Protein AF-A0A8T6Y3W0-F1 (afdb_monomer_lite)

Radius of gyration: 30.32 Å; chai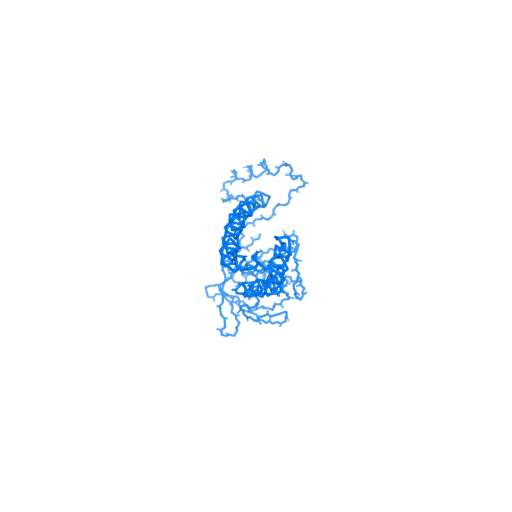ns: 1; bounding box: 72×28×85 Å

pLDDT: mean 87.28, std 7.97, range [53.28, 97.5]

Structure (mmCIF, N/CA/C/O backbone):
data_AF-A0A8T6Y3W0-F1
#
_entry.id   AF-A0A8T6Y3W0-F1
#
loop_
_atom_site.group_PDB
_atom_site.id
_atom_site.type_symbol
_atom_site.label_atom_id
_atom_site.label_alt_id
_atom_site.label_comp_id
_atom_site.label_asym_id
_atom_site.label_entity_id
_atom_site.label_seq_id
_atom_site.pdbx_PDB_ins_code
_atom_site.Cartn_x
_atom_site.Cartn_y
_atom_site.Cartn_z
_atom_site.occupancy
_atom_site.B_iso_or_equiv
_atom_site.auth_seq_id
_atom_site.auth_comp_id
_atom_site.auth_asym_id
_atom_site.auth_atom_id
_atom_site.pdbx_PDB_model_num
ATOM 1 N N . PHE A 1 1 ? 17.465 0.215 -18.243 1.00 81.75 1 PHE A N 1
ATOM 2 C CA . PHE A 1 1 ? 16.033 0.548 -18.262 1.00 81.75 1 PHE A CA 1
ATOM 3 C C . PHE A 1 1 ? 15.835 2.007 -18.665 1.00 81.75 1 PHE A C 1
ATOM 5 O O . PHE A 1 1 ? 16.765 2.808 -18.599 1.00 81.75 1 PHE A O 1
ATOM 12 N N . THR A 1 2 ? 14.628 2.332 -19.100 1.00 84.06 2 THR A N 1
ATOM 13 C CA . THR A 1 2 ? 14.159 3.650 -19.516 1.00 84.06 2 THR A CA 1
ATOM 14 C C . THR A 1 2 ? 12.895 3.926 -18.716 1.00 84.06 2 THR A C 1
ATOM 16 O O . THR A 1 2 ? 11.987 3.102 -18.720 1.00 84.06 2 THR A O 1
ATOM 19 N N . ALA A 1 3 ? 12.865 5.037 -17.985 1.00 85.94 3 ALA A N 1
ATOM 20 C CA . ALA A 1 3 ? 11.719 5.442 -17.180 1.00 85.94 3 ALA A CA 1
ATOM 21 C C . ALA A 1 3 ? 11.372 6.897 -17.499 1.00 85.94 3 ALA A C 1
ATOM 23 O O . ALA A 1 3 ? 12.263 7.752 -17.452 1.00 85.94 3 ALA A O 1
ATOM 24 N N . MET A 1 4 ? 10.114 7.175 -17.847 1.00 83.50 4 MET A N 1
ATOM 25 C CA . MET A 1 4 ? 9.654 8.528 -18.180 1.00 83.50 4 MET A CA 1
ATOM 26 C C . MET A 1 4 ? 8.139 8.674 -17.999 1.00 83.50 4 MET A C 1
ATOM 28 O O . MET A 1 4 ? 7.409 7.688 -18.044 1.00 83.50 4 MET A O 1
ATOM 32 N N . SER A 1 5 ? 7.676 9.911 -17.815 1.00 88.19 5 SER A N 1
ATOM 33 C CA . SER A 1 5 ? 6.254 10.249 -17.879 1.00 88.19 5 SER A CA 1
ATOM 34 C C . SER A 1 5 ? 5.729 10.137 -19.315 1.00 88.19 5 SER A C 1
ATOM 36 O O . SER A 1 5 ? 6.380 10.574 -20.265 1.00 88.19 5 SER A O 1
ATOM 38 N N . VAL A 1 6 ? 4.553 9.544 -19.457 1.00 91.12 6 VAL A N 1
ATOM 39 C CA . VAL A 1 6 ? 3.828 9.303 -20.704 1.00 91.12 6 VAL A CA 1
ATOM 40 C C . VAL A 1 6 ? 2.357 9.581 -20.454 1.00 91.12 6 VAL A C 1
ATOM 42 O O . VAL A 1 6 ? 1.851 9.419 -19.344 1.00 91.12 6 VAL A O 1
ATOM 45 N N . VAL A 1 7 ? 1.649 9.977 -21.497 1.00 92.94 7 VAL A N 1
ATOM 46 C CA . VAL A 1 7 ? 0.202 10.067 -21.438 1.00 92.94 7 VAL A CA 1
ATOM 47 C C . VAL A 1 7 ? -0.406 8.828 -22.082 1.00 92.94 7 VAL A C 1
ATOM 49 O O . VAL A 1 7 ? -0.072 8.482 -23.213 1.00 92.94 7 VAL A O 1
ATOM 52 N N . VAL A 1 8 ? -1.264 8.134 -21.338 1.00 94.00 8 VAL A N 1
ATOM 53 C CA . VAL A 1 8 ? -1.947 6.920 -21.784 1.00 94.00 8 VAL A CA 1
ATOM 54 C C . VAL A 1 8 ? -3.363 7.282 -22.196 1.00 94.00 8 VAL A C 1
ATOM 56 O O . VAL A 1 8 ? -4.134 7.819 -21.402 1.00 94.00 8 VAL A O 1
ATOM 59 N N . GLU A 1 9 ? -3.698 6.987 -23.445 1.00 93.81 9 GLU A N 1
ATOM 60 C CA . GLU A 1 9 ? -4.991 7.273 -24.051 1.00 93.81 9 GLU A CA 1
ATOM 61 C C . GLU A 1 9 ? -5.719 5.985 -24.428 1.00 93.81 9 GLU A C 1
ATOM 63 O O . GLU A 1 9 ? -5.159 5.094 -25.077 1.00 93.81 9 GLU A O 1
ATOM 68 N N . ARG A 1 10 ? -7.010 5.926 -24.095 1.00 92.44 10 ARG A N 1
ATOM 69 C CA . ARG A 1 10 ? -7.939 4.923 -24.618 1.00 92.44 10 ARG A CA 1
ATOM 70 C C . ARG A 1 10 ? -9.316 5.546 -24.817 1.00 92.44 10 ARG A C 1
ATOM 72 O O . ARG A 1 10 ? -9.949 6.013 -23.873 1.00 92.44 10 ARG A O 1
ATOM 79 N N . GLY A 1 11 ? -9.786 5.559 -26.065 1.00 87.94 11 GLY A N 1
ATOM 80 C CA . GLY A 1 11 ? -11.041 6.222 -26.423 1.00 87.94 11 GLY A CA 1
ATOM 81 C C . GLY A 1 11 ? -10.998 7.720 -26.100 1.00 87.94 11 GLY A C 1
ATOM 82 O O . GLY A 1 11 ? -10.170 8.443 -26.645 1.00 87.94 11 GLY A O 1
ATOM 83 N N . SER A 1 12 ? -11.894 8.178 -25.223 1.00 84.75 12 SER A N 1
ATOM 84 C CA . SER A 1 12 ? -11.950 9.564 -24.733 1.00 84.75 12 SER A CA 1
ATOM 85 C C . SER A 1 12 ? -11.194 9.796 -23.419 1.00 84.75 12 SER A C 1
ATOM 87 O O . SER A 1 12 ? -11.154 10.929 -22.945 1.00 84.75 12 SER A O 1
ATOM 89 N N . THR A 1 13 ? -10.647 8.744 -22.805 1.00 90.38 13 THR A N 1
ATOM 90 C CA . THR A 1 13 ? -9.979 8.823 -21.503 1.00 90.38 13 THR A CA 1
ATOM 91 C C . THR A 1 13 ? -8.478 8.990 -21.693 1.00 90.38 13 THR A C 1
ATOM 93 O O . THR A 1 13 ? -7.863 8.290 -22.500 1.00 90.38 13 THR A O 1
ATOM 96 N N . GLN A 1 14 ? -7.893 9.915 -20.934 1.00 92.00 14 GLN A N 1
ATOM 97 C CA . GLN A 1 14 ? -6.472 10.229 -20.967 1.00 92.00 14 GLN A CA 1
ATOM 98 C C . GLN A 1 14 ? -5.945 10.356 -19.535 1.00 92.00 14 GLN A C 1
ATOM 100 O O . GLN A 1 14 ? -6.480 11.135 -18.746 1.00 92.00 14 GLN A O 1
ATOM 105 N N . VAL A 1 15 ? -4.900 9.599 -19.201 1.00 93.00 15 VAL A N 1
ATOM 106 C CA . VAL A 1 15 ? -4.300 9.574 -17.859 1.00 93.00 15 VAL A CA 1
ATOM 107 C C . VAL A 1 15 ? -2.784 9.706 -17.975 1.00 93.00 15 VAL A C 1
ATOM 109 O O . VAL A 1 15 ? -2.150 9.050 -18.800 1.00 93.00 15 VAL A O 1
ATOM 112 N N . GLY A 1 16 ? -2.187 10.572 -17.156 1.00 92.44 16 GLY A N 1
ATOM 113 C CA . GLY A 1 16 ? -0.732 10.654 -17.030 1.00 92.44 16 GLY A CA 1
ATOM 114 C C . GLY A 1 16 ? -0.197 9.460 -16.241 1.00 92.44 16 GLY A C 1
ATOM 115 O O . GLY A 1 16 ? -0.655 9.201 -15.131 1.00 92.44 16 GLY A O 1
ATOM 116 N N . ALA A 1 17 ? 0.778 8.750 -16.797 1.00 92.50 17 ALA A N 1
ATOM 117 C CA . ALA A 1 17 ? 1.396 7.577 -16.190 1.00 92.50 17 ALA A CA 1
ATOM 118 C C . ALA A 1 17 ? 2.918 7.604 -16.378 1.00 92.50 17 ALA A C 1
ATOM 120 O O . ALA A 1 17 ? 3.464 8.444 -17.091 1.00 92.50 17 ALA A O 1
ATOM 121 N N . TYR A 1 18 ? 3.618 6.661 -15.756 1.00 91.19 18 TYR A N 1
ATOM 122 C CA . TYR A 1 18 ? 5.036 6.431 -16.020 1.00 91.19 18 TYR A CA 1
ATOM 123 C C . TYR A 1 18 ? 5.227 5.155 -16.825 1.00 91.19 18 TYR A C 1
ATOM 125 O O . TYR A 1 18 ? 4.674 4.115 -16.482 1.00 91.19 18 TYR A O 1
ATOM 133 N N . VAL A 1 19 ? 6.046 5.207 -17.871 1.00 90.50 19 VAL A N 1
ATOM 134 C CA . VAL A 1 19 ? 6.456 4.017 -18.614 1.00 90.50 19 VAL A CA 1
ATOM 135 C C . VAL A 1 19 ? 7.820 3.559 -18.138 1.00 90.50 19 VAL A C 1
ATOM 137 O O . VAL A 1 19 ? 8.741 4.366 -18.022 1.00 90.50 19 VAL A O 1
ATOM 140 N N . TYR A 1 20 ? 7.941 2.264 -17.868 1.00 89.69 20 TYR A N 1
ATOM 141 C CA . TYR A 1 20 ? 9.176 1.587 -17.507 1.00 89.69 20 TYR A CA 1
ATOM 142 C C . TYR A 1 20 ? 9.480 0.522 -18.557 1.00 89.69 20 TYR A C 1
ATOM 144 O O . TYR A 1 20 ? 8.811 -0.509 -18.633 1.00 89.69 20 TYR A O 1
ATOM 152 N N . GLY A 1 21 ? 10.503 0.795 -19.364 1.00 89.50 21 GLY A N 1
ATOM 153 C CA . GLY A 1 21 ? 11.042 -0.114 -20.367 1.00 89.50 21 GLY A CA 1
ATOM 154 C C . GLY A 1 21 ? 12.363 -0.725 -19.920 1.00 89.50 21 GLY A C 1
ATOM 155 O O . GLY A 1 21 ? 13.304 0.009 -19.610 1.00 89.50 21 GLY A O 1
ATOM 156 N N . ALA A 1 22 ? 12.497 -2.046 -19.911 1.00 86.12 22 ALA A N 1
ATOM 157 C CA . ALA A 1 22 ? 13.798 -2.686 -19.726 1.00 86.12 22 ALA A CA 1
ATOM 158 C C . ALA A 1 22 ? 13.927 -3.937 -20.586 1.00 86.12 22 ALA A C 1
ATOM 160 O O . ALA A 1 22 ? 12.937 -4.591 -20.899 1.00 86.12 22 ALA A O 1
ATOM 161 N N . ASP A 1 23 ? 15.166 -4.268 -20.928 1.00 83.69 23 ASP A N 1
ATOM 162 C CA . ASP A 1 23 ? 15.494 -5.566 -21.502 1.00 83.69 23 ASP A CA 1
ATOM 163 C C . ASP A 1 23 ? 15.331 -6.619 -20.392 1.00 83.69 23 ASP A C 1
ATOM 165 O O . ASP A 1 23 ? 15.734 -6.376 -19.251 1.00 83.69 23 ASP A O 1
ATOM 169 N N . GLU A 1 24 ? 14.702 -7.757 -20.701 1.00 82.69 24 GLU A N 1
ATOM 170 C CA . GLU A 1 24 ? 14.398 -8.825 -19.730 1.00 82.69 24 GLU A CA 1
ATOM 171 C C . GLU A 1 24 ? 13.594 -8.331 -18.509 1.00 82.69 24 GLU A C 1
ATOM 173 O O . GLU A 1 24 ? 13.960 -8.573 -17.354 1.00 82.69 24 GLU A O 1
ATOM 178 N N . MET A 1 25 ? 12.472 -7.640 -18.750 1.00 84.94 25 MET A N 1
ATOM 179 C CA . MET A 1 25 ? 11.685 -7.001 -17.687 1.00 84.94 25 MET A CA 1
ATOM 180 C C . MET A 1 25 ? 11.280 -7.965 -16.554 1.00 84.94 25 MET A C 1
ATOM 182 O O . MET A 1 25 ? 11.296 -7.578 -15.384 1.00 84.94 25 MET A O 1
ATOM 186 N N . GLU A 1 26 ? 11.041 -9.242 -16.866 1.00 82.62 26 GLU A N 1
ATOM 187 C CA . GLU A 1 26 ? 10.763 -10.323 -15.905 1.00 82.62 26 GLU A CA 1
ATOM 188 C C . GLU A 1 26 ? 11.822 -10.488 -14.801 1.00 82.62 26 GLU A C 1
ATOM 190 O O . GLU A 1 26 ? 11.511 -10.958 -13.706 1.00 82.62 26 GLU A O 1
ATOM 195 N N . ARG A 1 27 ? 13.079 -10.109 -15.059 1.00 81.62 27 ARG A N 1
ATOM 196 C CA . ARG A 1 27 ? 14.181 -10.255 -14.094 1.00 81.62 27 ARG A CA 1
ATOM 197 C C . ARG A 1 27 ? 14.330 -9.069 -13.158 1.00 81.62 27 ARG A C 1
ATOM 199 O O . ARG A 1 27 ? 14.983 -9.187 -12.125 1.00 81.62 27 ARG A O 1
ATOM 206 N N . THR A 1 28 ? 13.746 -7.929 -13.508 1.00 80.94 28 THR A N 1
ATOM 207 C CA . THR A 1 28 ? 13.878 -6.700 -12.714 1.00 80.94 28 THR A CA 1
ATOM 208 C C . THR A 1 28 ? 13.114 -6.793 -11.394 1.00 80.94 28 THR A C 1
ATOM 210 O O . THR A 1 28 ? 13.566 -6.273 -10.374 1.00 80.94 28 THR A O 1
ATOM 213 N N . LYS A 1 29 ? 11.964 -7.478 -11.398 1.00 82.00 29 LYS A N 1
ATOM 214 C CA . LYS A 1 29 ? 11.149 -7.762 -10.219 1.00 82.00 29 LYS A CA 1
ATOM 215 C C . LYS A 1 29 ? 10.186 -8.914 -10.484 1.00 82.00 29 LYS A C 1
ATOM 217 O O . LYS A 1 29 ? 9.882 -9.249 -11.623 1.00 82.00 29 LYS A O 1
ATOM 222 N N . ARG A 1 30 ? 9.625 -9.465 -9.407 1.00 84.62 30 ARG A N 1
ATOM 223 C CA . ARG A 1 30 ? 8.512 -10.413 -9.492 1.00 84.62 30 ARG A CA 1
ATOM 224 C C . ARG A 1 30 ? 7.203 -9.658 -9.727 1.00 84.62 30 ARG A C 1
ATOM 226 O O . ARG A 1 30 ? 6.808 -8.858 -8.883 1.00 84.62 30 ARG A O 1
ATOM 233 N N . PHE A 1 31 ? 6.525 -9.956 -10.829 1.00 86.56 31 PHE A N 1
ATOM 234 C CA . PHE A 1 31 ? 5.195 -9.430 -11.130 1.00 86.56 31 PHE A CA 1
ATOM 235 C C . PHE A 1 31 ? 4.118 -10.377 -10.604 1.00 86.56 31 PHE A C 1
ATOM 237 O O . PHE A 1 31 ? 4.138 -11.574 -10.889 1.00 86.56 31 PHE A O 1
ATOM 244 N N . VAL A 1 32 ? 3.180 -9.840 -9.827 1.00 91.00 32 VAL A N 1
ATOM 245 C CA . VAL A 1 32 ? 1.948 -10.540 -9.453 1.00 91.00 32 VAL A CA 1
ATOM 246 C C . VAL A 1 32 ? 0.872 -10.059 -10.412 1.00 91.00 32 VAL A C 1
ATOM 248 O O . VAL A 1 32 ? 0.577 -8.870 -10.439 1.00 91.00 32 VAL A O 1
ATOM 251 N N . MET A 1 33 ? 0.323 -10.953 -11.229 1.00 92.88 33 MET A N 1
ATOM 252 C CA . MET A 1 33 ? -0.677 -10.587 -12.233 1.00 92.88 33 MET A CA 1
ATOM 253 C C . MET A 1 33 ? -2.080 -10.664 -11.632 1.00 92.88 33 MET A C 1
ATOM 255 O O . MET A 1 33 ? -2.425 -11.673 -11.018 1.00 92.88 33 MET A O 1
ATOM 259 N N . ARG A 1 34 ? -2.882 -9.617 -11.838 1.00 93.19 34 ARG A N 1
ATOM 260 C CA . ARG A 1 34 ? -4.335 -9.655 -11.632 1.00 93.19 34 ARG A CA 1
ATOM 261 C C . ARG A 1 34 ? -4.996 -10.399 -12.789 1.00 93.19 34 ARG A C 1
ATOM 263 O O . ARG A 1 34 ? -5.802 -11.297 -12.574 1.00 93.19 34 ARG A O 1
ATOM 270 N N . GLU A 1 35 ? -4.601 -10.046 -14.012 1.00 91.88 35 GLU A N 1
ATOM 271 C CA . GLU A 1 35 ? -5.160 -10.564 -15.262 1.00 91.88 35 GLU A CA 1
ATOM 272 C C . GLU A 1 35 ? -4.079 -10.698 -16.346 1.00 91.88 35 GLU A C 1
ATOM 274 O O . GLU A 1 35 ? -3.074 -9.984 -16.347 1.00 91.88 35 GLU A O 1
ATOM 279 N N . GLY A 1 36 ? -4.303 -11.593 -17.311 1.00 91.69 36 GLY A N 1
ATOM 280 C CA . GLY A 1 36 ? -3.420 -11.772 -18.467 1.00 91.69 36 GLY A CA 1
ATOM 281 C C . GLY A 1 36 ? -2.072 -12.415 -18.126 1.00 91.69 36 GLY A C 1
ATOM 282 O O . GLY A 1 36 ? -1.970 -13.251 -17.226 1.00 91.69 36 GLY A O 1
ATOM 283 N N . ARG A 1 37 ? -1.036 -12.074 -18.900 1.00 91.31 37 ARG A N 1
ATOM 284 C CA . ARG A 1 37 ? 0.322 -12.626 -18.761 1.00 91.31 37 ARG A CA 1
ATOM 285 C C . ARG A 1 37 ? 1.339 -11.501 -18.621 1.00 91.31 37 ARG A C 1
ATOM 287 O O . ARG A 1 37 ? 1.133 -10.412 -19.143 1.00 91.31 37 ARG A O 1
ATOM 294 N N . ALA A 1 38 ? 2.450 -11.781 -17.945 1.00 88.69 38 ALA A N 1
ATOM 295 C CA . ALA A 1 38 ? 3.598 -10.879 -17.873 1.00 88.69 38 ALA A CA 1
ATOM 296 C C . ALA A 1 38 ? 4.390 -10.900 -19.197 1.00 88.69 38 ALA A C 1
ATOM 298 O O . ALA A 1 38 ? 5.553 -11.278 -19.221 1.00 88.69 38 ALA A O 1
ATOM 299 N N . ASP A 1 39 ? 3.731 -10.569 -20.309 1.00 90.75 39 ASP A N 1
ATOM 300 C CA . ASP A 1 39 ? 4.336 -10.543 -21.640 1.00 90.75 39 ASP A CA 1
ATOM 301 C C . ASP A 1 39 ? 4.647 -9.100 -22.044 1.00 90.75 39 ASP A C 1
ATOM 303 O O . ASP A 1 39 ? 3.760 -8.307 -22.348 1.00 90.75 39 ASP A O 1
ATOM 307 N N . PHE A 1 40 ? 5.927 -8.753 -22.046 1.00 91.00 40 PHE A N 1
ATOM 308 C CA . PHE A 1 40 ? 6.396 -7.389 -22.285 1.00 91.00 40 PHE A CA 1
ATOM 309 C C . PHE A 1 40 ? 6.653 -7.079 -23.768 1.00 91.00 40 PHE A C 1
ATOM 311 O O . PHE A 1 40 ? 7.184 -6.014 -24.080 1.00 91.00 40 PHE A O 1
ATOM 318 N N . THR A 1 41 ? 6.271 -7.978 -24.687 1.00 88.69 41 THR A N 1
ATOM 319 C CA . THR A 1 41 ? 6.189 -7.650 -26.125 1.00 88.69 41 THR A CA 1
ATOM 320 C C . THR A 1 41 ? 5.071 -6.646 -26.418 1.00 88.69 41 THR A C 1
ATOM 322 O O . THR A 1 41 ? 5.183 -5.858 -27.356 1.00 88.69 41 THR A O 1
ATOM 325 N N . GLY A 1 42 ? 4.021 -6.653 -25.590 1.00 90.25 42 GLY A N 1
ATOM 326 C CA . GLY A 1 42 ? 2.999 -5.615 -25.503 1.00 90.25 42 GLY A CA 1
ATOM 327 C C . GLY A 1 42 ? 3.243 -4.682 -24.315 1.00 90.25 42 GLY A C 1
ATOM 328 O O . GLY A 1 42 ? 4.381 -4.329 -23.991 1.00 90.25 42 GLY A O 1
ATOM 329 N N . VAL A 1 43 ? 2.167 -4.306 -23.627 1.00 93.94 43 VAL A N 1
ATOM 330 C CA . VAL A 1 43 ? 2.239 -3.551 -22.369 1.00 93.94 43 VAL A CA 1
ATOM 331 C C . VAL A 1 43 ? 1.551 -4.281 -21.225 1.00 93.94 43 VAL A C 1
ATOM 333 O O . VAL A 1 43 ? 0.442 -4.796 -21.363 1.00 93.94 43 VAL A O 1
ATOM 336 N N . VAL A 1 44 ? 2.195 -4.257 -20.063 1.00 95.06 44 VAL A N 1
ATOM 337 C CA . VAL A 1 44 ? 1.609 -4.693 -18.797 1.00 95.06 44 VAL A CA 1
ATOM 338 C C . VAL A 1 44 ? 1.291 -3.456 -17.967 1.00 95.06 44 VAL A C 1
ATOM 340 O O . VAL A 1 44 ? 2.185 -2.677 -17.640 1.00 95.06 44 VAL A O 1
ATOM 343 N N . LEU A 1 45 ? 0.020 -3.260 -17.632 1.00 95.00 45 LEU A N 1
ATOM 344 C CA . LEU A 1 45 ? -0.444 -2.094 -16.876 1.00 95.00 45 LEU A CA 1
ATOM 345 C C . LEU A 1 45 ? -0.494 -2.395 -15.383 1.00 95.00 45 LEU A C 1
ATOM 347 O O . LEU A 1 45 ? -0.755 -3.529 -14.993 1.00 95.00 45 LEU A O 1
ATOM 351 N N . SER A 1 46 ? -0.297 -1.396 -14.530 1.00 95.06 46 SER A N 1
ATOM 352 C CA . SER A 1 46 ? -0.710 -1.511 -13.131 1.00 95.06 46 SER A CA 1
ATOM 353 C C . SER A 1 46 ? -2.237 -1.575 -13.023 1.00 95.06 46 SER A C 1
ATOM 355 O O . SER A 1 46 ? -2.948 -0.956 -13.816 1.00 95.06 46 SER A O 1
ATOM 357 N N . SER A 1 47 ? -2.759 -2.298 -12.029 1.00 93.00 47 SER A N 1
ATOM 358 C CA . SER A 1 47 ? -4.205 -2.456 -11.823 1.00 93.00 47 SER A CA 1
ATOM 359 C C . SER A 1 47 ? -4.926 -1.122 -11.681 1.00 93.00 47 SER A C 1
ATOM 361 O O . SER A 1 47 ? -5.961 -0.942 -12.307 1.00 93.00 47 SER A O 1
ATOM 363 N N . LYS A 1 48 ? -4.339 -0.154 -10.963 1.00 90.56 48 LYS A N 1
ATOM 364 C CA . LYS A 1 48 ? -4.941 1.178 -10.828 1.00 90.56 48 LYS A CA 1
ATOM 365 C C . LYS A 1 48 ? -5.060 1.903 -12.173 1.00 90.56 48 LYS A C 1
ATOM 367 O O . LYS A 1 48 ? -6.107 2.457 -12.479 1.00 90.56 48 LYS A O 1
ATOM 372 N N . LEU A 1 49 ? -4.012 1.856 -13.001 1.00 93.31 49 LEU A N 1
ATOM 373 C CA . LEU A 1 49 ? -4.035 2.484 -14.324 1.00 93.31 49 LEU A CA 1
ATOM 374 C C . LEU A 1 49 ? -5.031 1.792 -15.254 1.00 93.31 49 LEU A C 1
ATOM 376 O O . LEU A 1 49 ? -5.751 2.469 -15.981 1.00 93.31 49 LEU A O 1
ATOM 380 N N . ALA A 1 50 ? -5.062 0.459 -15.223 1.00 93.50 50 ALA A N 1
ATOM 381 C CA . ALA A 1 50 ? -6.004 -0.350 -15.984 1.00 93.50 50 ALA A CA 1
ATOM 382 C C . ALA A 1 50 ? -7.456 0.004 -15.636 1.00 93.50 50 ALA A C 1
ATOM 384 O O . ALA A 1 50 ? -8.256 0.200 -16.547 1.00 93.50 50 ALA A O 1
ATOM 385 N N . ASP A 1 51 ? -7.772 0.162 -14.349 1.00 91.75 51 ASP A N 1
ATOM 386 C CA . ASP A 1 51 ? -9.112 0.525 -13.881 1.00 91.75 51 ASP A CA 1
ATOM 387 C C . ASP A 1 51 ? -9.483 1.964 -14.285 1.00 91.75 51 ASP A C 1
ATOM 389 O O . ASP A 1 51 ? -10.576 2.189 -14.807 1.00 91.75 51 ASP A O 1
ATOM 393 N N . ASP A 1 52 ? -8.549 2.916 -14.169 1.00 90.69 52 ASP A N 1
ATOM 394 C CA . ASP A 1 52 ? -8.771 4.326 -14.529 1.00 90.69 52 ASP A CA 1
ATOM 395 C C . ASP A 1 52 ? -9.065 4.527 -16.029 1.00 90.69 52 ASP A C 1
ATOM 397 O O . ASP A 1 52 ? -9.887 5.367 -16.404 1.00 90.69 52 ASP A O 1
ATOM 401 N N . ILE A 1 53 ? -8.411 3.757 -16.907 1.00 92.75 53 ILE A N 1
ATOM 402 C CA . ILE A 1 53 ? -8.639 3.803 -18.367 1.00 92.75 53 ILE A CA 1
ATOM 403 C C . ILE A 1 53 ? -9.594 2.697 -18.862 1.00 92.75 53 ILE A C 1
ATOM 405 O O . ILE A 1 53 ? -9.860 2.579 -20.066 1.00 92.75 53 ILE A O 1
ATOM 409 N N . GLY A 1 54 ? -10.081 1.861 -17.941 1.00 92.50 54 GLY A N 1
ATOM 410 C CA . GLY A 1 54 ? -10.938 0.699 -18.173 1.00 92.50 54 GLY A CA 1
ATOM 411 C C . GLY A 1 54 ? -10.347 -0.401 -19.065 1.00 92.50 54 GLY A C 1
ATOM 412 O O . GLY A 1 54 ? -11.128 -1.108 -19.705 1.00 92.50 54 GLY A O 1
ATOM 413 N N . ALA A 1 55 ? -9.020 -0.492 -19.221 1.00 93.75 55 ALA A N 1
ATOM 414 C CA . ALA A 1 55 ? -8.349 -1.406 -20.158 1.00 93.75 55 ALA A CA 1
ATOM 415 C C . ALA A 1 55 ? -7.990 -2.751 -19.521 1.00 93.75 55 ALA A C 1
ATOM 417 O O . ALA A 1 55 ? -7.505 -2.798 -18.394 1.00 93.75 55 ALA A O 1
ATOM 418 N N . GLY A 1 56 ? -8.155 -3.833 -20.279 1.00 93.75 56 GLY A N 1
ATOM 419 C CA . GLY A 1 56 ? -7.758 -5.182 -19.892 1.00 93.75 56 GLY A CA 1
ATOM 420 C C . GLY A 1 56 ? -6.910 -5.878 -20.962 1.00 93.75 56 GLY A C 1
ATOM 421 O O . GLY A 1 56 ? -6.638 -5.314 -22.023 1.00 93.75 56 GLY A O 1
ATOM 422 N N . PRO A 1 57 ? -6.463 -7.118 -20.702 1.00 95.06 57 PRO A N 1
ATOM 423 C CA . PRO A 1 57 ? -5.682 -7.883 -21.667 1.00 95.06 57 PRO A CA 1
ATOM 424 C C . PRO A 1 57 ? -6.438 -8.083 -22.991 1.00 95.06 57 PRO A C 1
ATOM 426 O O . PRO A 1 57 ? -7.574 -8.553 -22.998 1.00 95.06 57 PRO A O 1
ATOM 429 N N . GLY A 1 58 ? -5.785 -7.776 -24.111 1.00 92.56 58 GLY A N 1
ATOM 430 C CA . GLY A 1 58 ? -6.344 -7.829 -25.465 1.00 92.56 58 GLY A CA 1
ATOM 431 C C . GLY A 1 58 ? -6.839 -6.483 -26.004 1.00 92.56 58 GLY A C 1
ATOM 432 O O . GLY A 1 58 ? -7.121 -6.392 -27.196 1.00 92.56 58 GLY A O 1
ATOM 433 N N . ASP A 1 59 ? -6.921 -5.449 -25.165 1.00 95.06 59 ASP A N 1
ATOM 434 C CA . ASP A 1 59 ? -7.245 -4.090 -25.598 1.00 95.06 59 ASP A CA 1
ATOM 435 C C . ASP A 1 59 ? -6.026 -3.355 -26.158 1.00 95.06 59 ASP A C 1
ATOM 437 O O . ASP A 1 59 ? -4.912 -3.561 -25.690 1.00 95.06 59 ASP A O 1
ATOM 441 N N . ASP A 1 60 ? -6.244 -2.414 -27.077 1.00 95.19 60 ASP A N 1
ATOM 442 C CA . ASP A 1 60 ? -5.206 -1.483 -27.523 1.00 95.19 60 ASP A CA 1
ATOM 443 C C . ASP A 1 60 ? -5.261 -0.164 -26.742 1.00 95.19 60 ASP A C 1
ATOM 445 O O . ASP A 1 60 ? -6.330 0.417 -26.519 1.00 95.19 60 ASP A O 1
ATOM 449 N N . ILE A 1 61 ? -4.085 0.345 -26.377 1.00 95.12 61 ILE A N 1
ATOM 450 C CA . ILE A 1 61 ? -3.897 1.674 -25.791 1.00 95.12 61 ILE A CA 1
ATOM 451 C C . ILE A 1 61 ? -2.932 2.500 -26.634 1.00 95.12 61 ILE A C 1
ATOM 453 O O . ILE A 1 61 ? -2.097 1.970 -27.371 1.00 95.12 61 ILE A O 1
ATOM 457 N N . ARG A 1 62 ? -3.020 3.822 -26.500 1.00 94.44 62 ARG A N 1
ATOM 458 C CA . ARG A 1 62 ? -2.106 4.764 -27.144 1.00 94.44 62 ARG A CA 1
ATOM 459 C C . ARG A 1 62 ? -1.202 5.392 -26.095 1.00 94.44 62 ARG A C 1
ATOM 461 O O . ARG A 1 62 ? -1.673 6.014 -25.150 1.00 94.44 62 ARG A O 1
ATOM 468 N N . LEU A 1 63 ? 0.099 5.230 -26.275 1.00 93.31 63 LEU A N 1
ATOM 469 C CA . LEU A 1 63 ? 1.125 5.908 -25.497 1.00 93.31 63 LEU A CA 1
ATOM 470 C C . LEU A 1 63 ? 1.529 7.175 -26.245 1.00 93.31 63 LEU A C 1
ATOM 472 O O . LEU A 1 63 ? 1.900 7.101 -27.416 1.00 93.31 63 LEU A O 1
ATOM 476 N N . VAL A 1 64 ? 1.446 8.324 -25.581 1.00 92.12 64 VAL A N 1
ATOM 477 C CA . VAL A 1 64 ? 1.694 9.641 -26.174 1.00 92.12 64 VAL A CA 1
ATOM 478 C C . VAL A 1 64 ? 2.809 10.354 -25.420 1.00 92.12 64 VAL A C 1
ATOM 480 O O . VAL A 1 64 ? 2.733 10.562 -24.207 1.00 92.12 64 VAL A O 1
ATOM 483 N N . VAL A 1 65 ? 3.844 10.757 -26.157 1.00 89.81 65 VAL A N 1
ATOM 484 C CA . VAL A 1 65 ? 4.954 11.572 -25.651 1.00 89.81 65 VAL A CA 1
ATOM 485 C C . VAL A 1 65 ? 5.218 12.704 -26.640 1.00 89.81 65 VAL A C 1
ATOM 487 O O . VAL A 1 65 ? 5.770 12.498 -27.722 1.00 89.81 65 VAL A O 1
ATOM 490 N N . GLY A 1 66 ? 4.810 13.924 -26.282 1.00 86.81 66 GLY A N 1
ATOM 491 C CA . GLY A 1 66 ? 4.891 15.073 -27.185 1.00 86.81 66 GLY A CA 1
ATOM 492 C C . GLY A 1 66 ? 4.069 14.839 -28.457 1.00 86.81 66 GLY A C 1
ATOM 493 O O . GLY A 1 66 ? 2.853 14.696 -28.385 1.00 86.81 66 GLY A O 1
ATOM 494 N N . SER A 1 67 ? 4.728 14.799 -29.618 1.00 86.12 67 SER A N 1
ATOM 495 C CA . SER A 1 67 ? 4.100 14.492 -30.914 1.00 86.12 67 SER A CA 1
ATOM 496 C C . SER A 1 67 ? 4.124 13.008 -31.287 1.00 86.12 67 SER A C 1
ATOM 498 O O . SER A 1 67 ? 3.502 12.623 -32.276 1.00 86.12 67 SER A O 1
ATOM 500 N N . ASN A 1 68 ? 4.875 12.184 -30.554 1.00 89.75 68 ASN A N 1
ATOM 501 C CA . ASN A 1 68 ? 5.065 10.780 -30.891 1.00 89.75 68 ASN A CA 1
ATOM 502 C C . ASN A 1 68 ? 3.981 9.941 -30.228 1.00 89.75 68 ASN A C 1
ATOM 504 O O . ASN A 1 68 ? 3.691 10.103 -29.040 1.00 89.75 68 ASN A O 1
ATOM 508 N N . VAL A 1 69 ? 3.397 9.033 -31.007 1.00 91.19 69 VAL A N 1
ATOM 509 C CA . VAL A 1 69 ? 2.319 8.160 -30.552 1.00 91.19 69 VAL A CA 1
ATOM 510 C C . VAL A 1 69 ? 2.601 6.733 -30.986 1.00 91.19 69 VAL A C 1
ATOM 512 O O . VAL A 1 69 ? 2.876 6.483 -32.158 1.00 91.19 69 VAL A O 1
ATOM 515 N N . VAL A 1 70 ? 2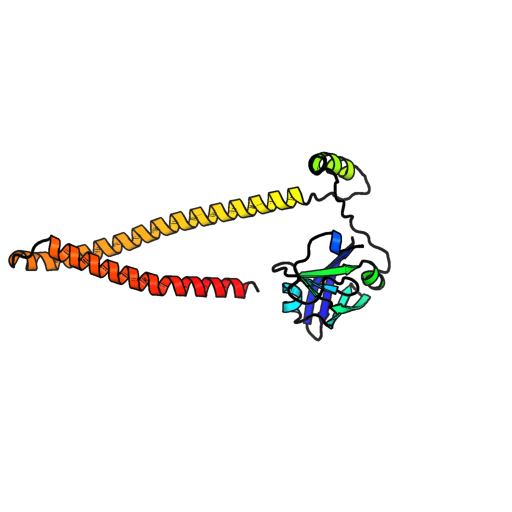.470 5.797 -30.052 1.00 91.94 70 VAL A N 1
ATOM 516 C CA . VAL A 1 70 ? 2.523 4.356 -30.315 1.00 91.94 70 VAL A CA 1
ATOM 517 C C . VAL A 1 70 ? 1.225 3.731 -29.845 1.00 91.94 70 VAL A C 1
ATOM 519 O O . VAL A 1 70 ? 0.773 3.994 -28.735 1.00 91.94 70 VAL A O 1
ATOM 522 N N . THR A 1 71 ? 0.621 2.917 -30.707 1.00 93.75 71 THR A N 1
ATOM 523 C CA . THR A 1 71 ? -0.531 2.085 -30.344 1.00 93.75 71 THR A CA 1
ATOM 524 C C . THR A 1 71 ? -0.029 0.684 -30.055 1.00 93.75 71 THR A C 1
ATOM 526 O O . THR A 1 71 ? 0.745 0.145 -30.847 1.00 93.75 71 THR A O 1
ATOM 529 N N . ILE A 1 72 ? -0.433 0.122 -28.921 1.00 94.19 72 ILE A N 1
ATOM 530 C CA . ILE A 1 72 ? 0.054 -1.171 -28.456 1.00 94.19 72 ILE A CA 1
ATOM 531 C C . ILE A 1 72 ? -0.999 -1.912 -27.639 1.00 94.19 72 ILE A C 1
ATOM 533 O O . ILE A 1 72 ? -1.736 -1.304 -26.861 1.00 94.19 72 ILE A O 1
ATOM 537 N N . GLY A 1 73 ? -1.020 -3.232 -27.806 1.00 95.25 73 GLY A N 1
ATOM 538 C CA . GLY A 1 73 ? -1.914 -4.129 -27.092 1.00 95.25 73 GLY A CA 1
ATOM 539 C C . GLY A 1 73 ? -1.480 -4.374 -25.649 1.00 95.25 73 GLY A C 1
ATOM 540 O O . GLY A 1 73 ? -0.307 -4.633 -25.357 1.00 95.25 73 GLY A O 1
ATOM 541 N N . VAL A 1 74 ? -2.453 -4.341 -24.747 1.00 96.75 74 VAL A N 1
ATOM 542 C CA . VAL A 1 74 ? -2.325 -4.735 -23.348 1.00 96.75 74 VAL A CA 1
ATOM 543 C C . VAL A 1 74 ? -2.258 -6.254 -23.277 1.00 96.75 74 VAL A C 1
ATOM 545 O O . VAL A 1 74 ? -3.154 -6.961 -23.729 1.00 96.75 74 VAL A O 1
ATOM 548 N N . THR A 1 75 ? -1.198 -6.781 -22.687 1.00 95.69 75 THR A N 1
ATOM 549 C CA . THR A 1 75 ? -0.967 -8.228 -22.541 1.00 95.69 75 THR A CA 1
ATOM 550 C C . THR A 1 75 ? -1.298 -8.729 -21.139 1.00 95.69 75 THR A C 1
ATOM 552 O O . THR A 1 75 ? -1.604 -9.912 -20.944 1.00 95.69 75 THR A O 1
ATOM 555 N N . GLY A 1 76 ? -1.278 -7.831 -20.154 1.00 94.56 76 GLY A N 1
ATOM 556 C CA . GLY A 1 76 ? -1.544 -8.163 -18.766 1.00 94.56 76 GLY A CA 1
ATOM 557 C C . GLY A 1 76 ? -1.776 -6.950 -17.880 1.00 94.56 76 GLY A C 1
ATOM 558 O O . GLY A 1 76 ? -1.444 -5.816 -18.223 1.00 94.56 76 GLY A O 1
ATOM 559 N N . VAL A 1 77 ? -2.323 -7.226 -16.701 1.00 95.50 77 VAL A N 1
ATOM 560 C CA . VAL A 1 77 ? -2.521 -6.250 -15.631 1.00 95.50 77 VAL A CA 1
ATOM 561 C C . VAL A 1 77 ? -1.823 -6.767 -14.377 1.00 95.50 77 VAL A C 1
ATOM 563 O O . VAL A 1 77 ? -2.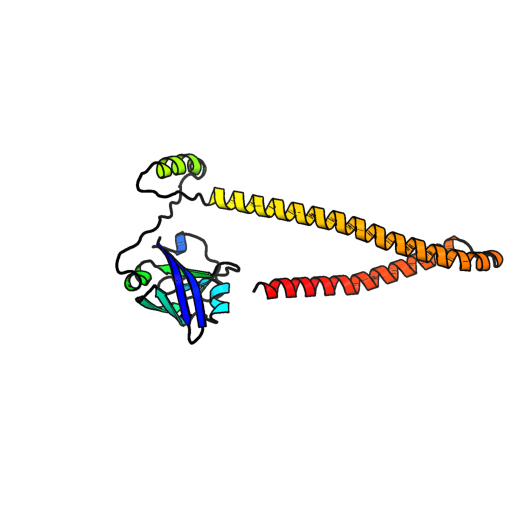170 -7.826 -13.851 1.00 95.50 77 VAL A O 1
ATOM 566 N N . ALA A 1 78 ? -0.809 -6.044 -13.913 1.00 93.50 78 ALA A N 1
ATOM 567 C CA . ALA A 1 78 ? -0.080 -6.315 -12.683 1.00 93.50 78 ALA A CA 1
ATOM 568 C C . ALA A 1 78 ? -0.847 -5.760 -11.473 1.00 93.50 78 ALA A C 1
ATOM 570 O O . ALA A 1 78 ? -1.331 -4.631 -11.494 1.00 93.50 78 ALA A O 1
ATOM 571 N N . GLN A 1 79 ? -0.938 -6.546 -10.403 1.00 90.50 79 GLN A N 1
ATOM 572 C CA . GLN A 1 79 ? -1.597 -6.173 -9.156 1.00 90.50 79 GLN A CA 1
ATOM 573 C C . GLN A 1 79 ? -0.753 -5.132 -8.407 1.00 90.50 79 GLN A C 1
ATOM 575 O O . GLN A 1 79 ? 0.124 -5.471 -7.613 1.00 90.50 79 GLN A O 1
ATOM 580 N N . GLU A 1 80 ? -1.032 -3.855 -8.654 1.00 84.94 80 GLU A N 1
ATOM 581 C CA . GLU A 1 80 ? -0.363 -2.709 -8.042 1.00 84.94 80 GLU A CA 1
ATOM 582 C C . GLU A 1 80 ? -1.393 -1.623 -7.723 1.00 84.94 80 GLU A C 1
ATOM 584 O O . GLU A 1 80 ? -1.973 -1.000 -8.613 1.00 84.94 80 GLU A O 1
ATOM 589 N N . ALA A 1 81 ? -1.641 -1.422 -6.427 1.00 66.62 81 ALA A N 1
ATOM 590 C CA . ALA A 1 81 ? -2.770 -0.626 -5.949 1.00 66.62 81 ALA A CA 1
ATOM 591 C C . ALA A 1 81 ? -2.563 0.896 -6.042 1.00 66.62 81 ALA A C 1
ATOM 593 O O . ALA A 1 81 ? -3.533 1.637 -6.004 1.00 66.62 81 ALA A O 1
ATOM 594 N N . ILE A 1 82 ? -1.315 1.371 -6.131 1.00 72.25 82 ILE A N 1
ATOM 595 C CA . ILE A 1 82 ? -0.999 2.804 -5.960 1.00 72.25 82 ILE A CA 1
ATOM 596 C C . ILE A 1 82 ? -0.367 3.414 -7.213 1.00 72.25 82 ILE A C 1
ATOM 598 O O . ILE A 1 82 ? -0.584 4.583 -7.519 1.00 72.25 82 ILE A O 1
ATOM 602 N N . ALA A 1 83 ? 0.454 2.654 -7.935 1.00 79.38 83 ALA A N 1
ATOM 603 C CA . ALA A 1 83 ? 1.261 3.211 -9.008 1.00 79.38 83 ALA A CA 1
ATOM 604 C C . ALA A 1 83 ? 0.488 3.244 -10.333 1.00 79.38 83 ALA A C 1
ATOM 606 O O . ALA A 1 83 ? -0.187 2.277 -10.673 1.00 79.38 83 ALA A O 1
ATOM 607 N N . LEU A 1 84 ? 0.627 4.324 -11.107 1.00 90.81 84 LEU A N 1
ATOM 608 C CA . LEU A 1 84 ? 0.139 4.424 -12.488 1.00 90.81 84 LEU A CA 1
ATOM 609 C C . LEU A 1 84 ? 1.303 4.144 -13.437 1.00 90.81 84 LEU A C 1
ATOM 611 O O . LEU A 1 84 ? 2.041 5.059 -13.814 1.00 90.81 84 LEU A O 1
ATOM 615 N N . ILE A 1 85 ? 1.525 2.865 -13.745 1.00 92.31 85 ILE A N 1
ATOM 616 C CA . ILE A 1 85 ? 2.715 2.422 -14.469 1.00 92.31 85 ILE A CA 1
ATOM 617 C C . ILE A 1 85 ? 2.346 1.556 -15.673 1.00 92.31 85 ILE A C 1
ATOM 619 O O . ILE A 1 85 ? 1.502 0.667 -15.593 1.00 92.31 85 ILE A O 1
ATOM 623 N N . VAL A 1 86 ? 3.046 1.806 -16.777 1.00 93.56 86 VAL A N 1
ATOM 624 C CA . VAL A 1 86 ? 3.104 0.955 -17.963 1.00 93.56 86 VAL A CA 1
ATOM 625 C C . VAL A 1 86 ? 4.455 0.242 -17.978 1.00 93.56 86 VAL A C 1
ATOM 627 O O . VAL A 1 86 ? 5.499 0.890 -18.007 1.00 93.56 86 VAL A O 1
ATOM 630 N N . TYR A 1 87 ? 4.457 -1.085 -17.979 1.00 93.44 87 TYR A N 1
ATOM 631 C CA . TYR A 1 87 ? 5.657 -1.907 -18.124 1.00 93.44 87 TYR A CA 1
ATOM 632 C C . TYR A 1 87 ? 5.743 -2.481 -19.532 1.00 93.44 87 TYR A C 1
ATOM 634 O O . TYR A 1 87 ? 4.762 -3.015 -20.047 1.00 93.44 87 TYR A O 1
ATOM 642 N N . THR A 1 88 ? 6.915 -2.408 -20.155 1.00 92.31 88 THR A N 1
ATOM 643 C CA . THR A 1 88 ? 7.136 -2.973 -21.492 1.00 92.31 88 THR A CA 1
ATOM 644 C C . THR A 1 88 ? 8.621 -3.250 -21.739 1.00 92.31 88 THR A C 1
ATOM 646 O O . THR A 1 88 ? 9.467 -2.948 -20.894 1.00 92.31 88 THR A O 1
ATOM 649 N N . ASN A 1 89 ? 8.955 -3.844 -22.880 1.00 89.88 89 ASN A N 1
ATOM 650 C CA . ASN A 1 89 ? 10.333 -3.961 -23.338 1.00 89.88 89 ASN A CA 1
ATOM 651 C C . ASN A 1 89 ? 10.829 -2.637 -23.926 1.00 89.88 89 ASN A C 1
ATOM 653 O O . ASN A 1 89 ? 10.058 -1.798 -24.390 1.00 89.88 89 ASN A O 1
ATOM 657 N N . ARG A 1 90 ? 12.148 -2.439 -23.937 1.00 84.31 90 ARG A N 1
ATOM 658 C CA . ARG A 1 90 ? 12.738 -1.212 -24.486 1.00 84.31 90 ARG A CA 1
ATOM 659 C C . ARG A 1 90 ? 12.419 -1.021 -25.973 1.00 84.31 90 ARG A C 1
ATOM 661 O O . ARG A 1 90 ? 12.147 0.106 -26.379 1.00 84.31 90 ARG A O 1
ATOM 668 N N . ASP A 1 91 ? 12.397 -2.098 -26.755 1.00 85.44 91 ASP A N 1
ATOM 669 C CA . ASP A 1 91 ? 12.166 -2.050 -28.208 1.00 85.44 91 ASP A CA 1
ATOM 670 C C . ASP A 1 91 ? 10.817 -1.420 -28.578 1.00 85.44 91 ASP A C 1
ATOM 672 O O . ASP A 1 91 ? 10.706 -0.680 -29.554 1.00 85.44 91 ASP A O 1
ATOM 676 N N . VAL A 1 92 ? 9.802 -1.650 -27.744 1.00 84.44 92 VAL A N 1
ATOM 677 C CA . VAL A 1 92 ? 8.458 -1.079 -27.890 1.00 84.44 92 VAL A CA 1
ATOM 678 C C . VAL A 1 92 ? 8.466 0.446 -27.759 1.00 84.44 92 VAL A C 1
ATOM 680 O O . VAL A 1 92 ? 7.638 1.134 -28.357 1.00 84.44 92 VAL A O 1
ATOM 683 N N . LEU A 1 93 ? 9.405 0.991 -26.986 1.00 84.81 93 LEU A N 1
ATOM 684 C CA . LEU A 1 93 ? 9.521 2.426 -26.752 1.00 84.81 93 LEU A CA 1
ATOM 685 C C . LEU A 1 93 ? 10.275 3.147 -27.871 1.00 84.81 93 LEU A C 1
ATOM 687 O O . LEU A 1 93 ? 10.135 4.361 -27.994 1.00 84.81 93 LEU A O 1
ATOM 691 N N . ALA A 1 94 ? 11.032 2.441 -28.714 1.00 83.56 94 ALA A N 1
ATOM 692 C CA . ALA A 1 94 ? 11.850 3.055 -29.761 1.00 83.56 94 ALA A CA 1
ATOM 693 C C . ALA A 1 94 ? 11.085 4.049 -30.668 1.00 83.56 94 ALA A C 1
ATOM 695 O O . ALA A 1 94 ? 11.620 5.123 -30.939 1.00 83.56 94 ALA A O 1
ATOM 696 N N . PRO A 1 95 ? 9.827 3.802 -31.094 1.00 84.44 95 PRO A N 1
ATOM 697 C CA . PRO A 1 95 ? 9.103 4.765 -31.927 1.00 84.44 95 PRO A CA 1
ATOM 698 C C . PRO A 1 95 ? 8.607 6.000 -31.156 1.00 84.44 95 PRO A C 1
ATOM 700 O O . PRO A 1 95 ? 8.342 7.036 -31.764 1.00 84.44 95 PRO A O 1
ATOM 703 N N . LEU A 1 96 ? 8.488 5.922 -29.825 1.00 81.94 96 LEU A N 1
ATOM 704 C CA . LEU A 1 96 ? 8.172 7.081 -28.981 1.00 81.94 96 LEU A CA 1
ATOM 705 C C . LEU A 1 96 ? 9.384 8.003 -28.807 1.00 81.94 96 LEU A C 1
ATOM 707 O O . LEU A 1 96 ? 9.215 9.199 -28.553 1.00 81.94 96 LEU A O 1
ATOM 711 N N . PHE A 1 97 ? 10.597 7.466 -28.971 1.00 77.81 97 PHE A N 1
ATOM 712 C CA . PHE A 1 97 ? 11.844 8.149 -28.650 1.00 77.81 97 PHE A CA 1
ATOM 713 C C . PHE A 1 97 ? 12.852 8.057 -29.811 1.00 77.81 97 PHE A C 1
ATOM 715 O O . PHE A 1 97 ? 13.559 7.062 -29.941 1.00 77.81 97 PHE A O 1
ATOM 722 N N . PRO A 1 98 ? 13.003 9.126 -30.619 1.00 68.75 98 PRO A N 1
ATOM 723 C CA . PRO A 1 98 ? 13.940 9.171 -31.751 1.00 68.75 98 PRO A CA 1
ATOM 724 C C . PRO A 1 98 ? 15.422 9.005 -31.375 1.00 68.75 98 PRO A C 1
ATOM 726 O O . PRO A 1 98 ? 16.262 8.800 -32.248 1.00 68.75 98 PRO A O 1
ATOM 729 N N . VAL A 1 99 ? 15.752 9.143 -30.089 1.00 71.06 99 VAL A N 1
ATOM 730 C CA . VAL A 1 99 ? 17.090 8.939 -29.531 1.00 71.06 99 VAL A CA 1
ATOM 731 C C . VAL A 1 99 ? 16.955 7.940 -28.394 1.00 71.06 99 VAL A C 1
ATOM 733 O O . VAL A 1 99 ? 16.085 8.105 -27.537 1.00 71.06 99 VAL A O 1
ATOM 736 N N . GLU A 1 100 ? 17.815 6.924 -28.375 1.00 66.56 100 GLU A N 1
ATOM 737 C CA . GLU A 1 100 ? 17.827 5.933 -27.305 1.00 66.56 100 GLU A CA 1
ATOM 738 C C . GLU A 1 100 ? 18.157 6.617 -25.968 1.00 66.56 100 GLU A C 1
ATOM 740 O O . GLU A 1 100 ? 19.270 7.094 -25.744 1.00 66.56 100 GLU A O 1
ATOM 745 N N . GLN A 1 101 ? 17.164 6.701 -25.081 1.00 67.31 101 GLN A N 1
ATOM 746 C CA . GLN A 1 101 ? 17.323 7.266 -23.743 1.00 67.31 101 GLN A CA 1
ATOM 747 C C . GLN A 1 101 ? 17.402 6.132 -22.726 1.00 67.31 101 GLN A C 1
ATOM 749 O O . GLN A 1 101 ? 16.388 5.589 -22.281 1.00 67.31 101 GLN A O 1
ATOM 754 N N . VAL A 1 102 ? 18.625 5.743 -22.369 1.00 73.44 102 VAL A N 1
ATOM 755 C CA . VAL A 1 102 ? 18.874 4.849 -21.235 1.00 73.44 102 VAL A CA 1
ATOM 756 C C . VAL A 1 102 ? 19.070 5.704 -19.990 1.00 73.44 102 VAL A C 1
ATOM 758 O O . VAL A 1 102 ? 20.115 6.318 -19.806 1.00 73.44 102 VAL A O 1
ATOM 761 N N . ASN A 1 103 ? 18.055 5.724 -19.126 1.00 79.69 103 ASN A N 1
ATOM 762 C CA . ASN A 1 103 ? 18.044 6.587 -17.939 1.00 79.69 103 ASN A CA 1
ATOM 763 C C . ASN A 1 103 ? 18.604 5.882 -16.693 1.00 79.69 103 ASN A C 1
ATOM 765 O O . ASN A 1 103 ? 18.819 6.520 -15.666 1.00 79.69 103 ASN A O 1
ATOM 769 N N . GLY A 1 104 ? 18.842 4.569 -16.763 1.00 82.00 104 GLY A N 1
ATOM 770 C CA . GLY A 1 104 ? 19.430 3.814 -15.661 1.00 82.00 104 GLY A CA 1
ATOM 771 C C . GLY A 1 104 ? 19.692 2.348 -15.988 1.00 82.00 104 GLY A C 1
ATOM 772 O O . GLY A 1 104 ? 19.310 1.836 -17.044 1.00 82.00 104 GLY A O 1
ATOM 773 N N . ALA A 1 105 ? 20.326 1.649 -15.051 1.00 82.62 105 ALA A N 1
ATOM 774 C CA . ALA A 1 105 ? 20.597 0.218 -15.125 1.00 82.62 105 ALA A CA 1
ATOM 775 C C . ALA A 1 105 ? 20.174 -0.464 -13.820 1.00 82.62 105 ALA A C 1
ATOM 777 O O . ALA A 1 105 ? 20.344 0.099 -12.740 1.00 82.62 105 ALA A O 1
ATOM 778 N N . TYR A 1 106 ? 19.625 -1.675 -13.930 1.00 81.56 106 TYR A N 1
ATOM 779 C CA . TYR A 1 106 ? 19.431 -2.545 -12.776 1.00 81.56 106 TYR A CA 1
ATOM 780 C C . TYR A 1 106 ? 20.686 -3.388 -12.603 1.00 81.56 106 TYR A C 1
ATOM 782 O O . TYR A 1 106 ? 21.116 -4.058 -13.540 1.00 81.56 106 TYR A O 1
ATOM 790 N N . VAL A 1 107 ? 21.272 -3.343 -11.412 1.00 83.19 107 VAL A N 1
ATOM 791 C CA . VAL A 1 107 ? 22.445 -4.142 -11.063 1.00 83.19 107 VAL A CA 1
ATOM 792 C C . VAL A 1 107 ? 22.053 -5.042 -9.908 1.00 83.19 107 VAL A C 1
ATOM 794 O O . VAL A 1 107 ? 21.708 -4.563 -8.830 1.00 83.19 107 VAL A O 1
ATOM 797 N N . GLN A 1 108 ? 22.087 -6.349 -10.145 1.00 82.25 108 GLN A N 1
ATOM 798 C CA . GLN A 1 108 ? 21.914 -7.336 -9.093 1.00 82.25 108 GLN A CA 1
ATOM 799 C C . GLN A 1 108 ? 23.292 -7.758 -8.594 1.00 82.25 108 GLN A C 1
A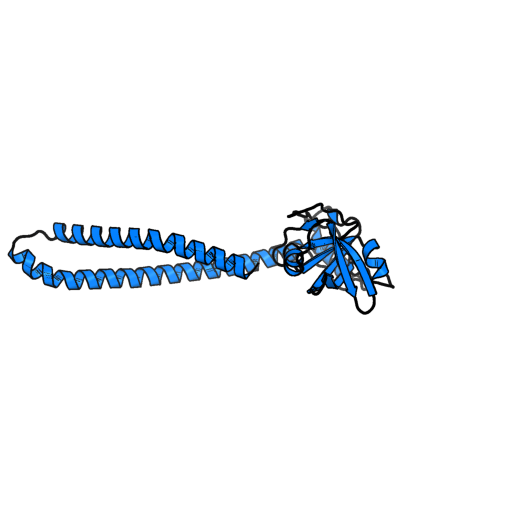TOM 801 O O . GLN A 1 108 ? 24.115 -8.259 -9.361 1.00 82.25 108 GLN A O 1
ATOM 806 N N . LEU A 1 109 ? 23.546 -7.535 -7.309 1.00 81.25 109 LEU A N 1
ATOM 807 C CA . LEU A 1 109 ? 24.773 -7.980 -6.665 1.00 81.25 109 LEU A CA 1
ATOM 808 C C . LEU A 1 109 ? 24.699 -9.480 -6.381 1.00 81.25 109 LEU A C 1
ATOM 810 O O . LEU A 1 109 ? 23.648 -10.001 -6.010 1.00 81.25 109 LEU A O 1
ATOM 814 N N . VAL A 1 110 ? 25.832 -10.159 -6.557 1.00 83.06 110 VAL A N 1
ATOM 815 C CA . VAL A 1 110 ? 25.989 -11.573 -6.185 1.00 83.06 110 VAL A CA 1
ATOM 816 C C . VAL A 1 110 ? 26.082 -11.713 -4.665 1.00 83.06 110 VAL A C 1
ATOM 818 O O . VAL A 1 110 ? 25.517 -12.647 -4.105 1.00 83.06 110 VAL A O 1
ATOM 821 N N . ASP A 1 111 ? 26.759 -10.763 -4.015 1.00 83.31 111 ASP A N 1
ATOM 822 C CA . ASP A 1 111 ? 26.899 -10.677 -2.563 1.00 83.31 111 ASP A CA 1
ATOM 823 C C . ASP A 1 111 ? 26.190 -9.411 -2.038 1.00 83.31 111 ASP A C 1
ATOM 825 O O . ASP A 1 111 ? 26.676 -8.297 -2.288 1.00 83.31 111 ASP A O 1
ATOM 829 N N . PRO A 1 112 ? 25.043 -9.555 -1.346 1.00 77.50 112 PRO A N 1
ATOM 830 C CA . PRO A 1 112 ? 24.281 -8.435 -0.800 1.00 77.50 112 PRO A CA 1
ATOM 831 C C . PRO A 1 112 ? 25.058 -7.591 0.215 1.00 77.50 112 PRO A C 1
ATOM 833 O O . PRO A 1 112 ? 24.850 -6.381 0.262 1.00 77.50 112 PRO A O 1
ATOM 836 N N . ASP A 1 113 ? 25.978 -8.184 0.981 1.00 81.44 113 ASP A N 1
ATOM 837 C CA . ASP A 1 113 ? 26.681 -7.485 2.067 1.00 81.44 113 ASP A CA 1
ATOM 838 C C . ASP A 1 113 ? 27.671 -6.438 1.531 1.00 81.44 113 ASP A C 1
ATOM 840 O O . ASP A 1 113 ? 28.050 -5.490 2.220 1.00 81.44 113 ASP A O 1
ATOM 844 N N . THR A 1 114 ? 28.049 -6.563 0.256 1.00 83.81 114 THR A N 1
ATOM 845 C CA . THR A 1 114 ? 28.918 -5.603 -0.437 1.00 83.81 114 THR A CA 1
ATOM 846 C C . THR A 1 114 ? 28.162 -4.409 -1.026 1.00 83.81 114 THR A C 1
ATOM 848 O O . THR A 1 114 ? 28.793 -3.493 -1.560 1.00 83.81 114 THR A O 1
ATOM 851 N N . ALA A 1 115 ? 26.825 -4.379 -0.939 1.00 80.00 115 ALA A N 1
ATOM 852 C CA . ALA A 1 115 ? 26.003 -3.343 -1.564 1.00 80.00 115 ALA A CA 1
ATOM 853 C C . ALA A 1 115 ? 26.379 -1.907 -1.169 1.00 80.00 115 ALA A C 1
ATOM 855 O O . ALA A 1 115 ? 26.560 -1.098 -2.085 1.00 80.00 115 ALA A O 1
ATOM 856 N N . PRO A 1 116 ? 26.616 -1.577 0.116 1.00 82.12 116 PRO A N 1
ATOM 857 C CA . PRO A 1 116 ? 26.932 -0.204 0.508 1.00 82.12 116 PRO A CA 1
ATOM 858 C C . PRO A 1 116 ? 28.282 0.277 -0.041 1.00 82.12 116 PRO A C 1
ATOM 860 O O . PRO A 1 116 ? 28.431 1.441 -0.416 1.00 82.12 116 PRO A O 1
ATOM 863 N N . GLU A 1 117 ? 29.276 -0.613 -0.099 1.00 84.75 117 GLU A N 1
ATOM 864 C CA . GLU A 1 117 ? 30.609 -0.308 -0.629 1.00 84.75 117 GLU A CA 1
ATOM 865 C C . GLU A 1 117 ? 30.557 -0.141 -2.152 1.00 84.75 117 GLU A C 1
ATOM 867 O O . GLU A 1 117 ? 30.961 0.893 -2.684 1.00 84.75 117 GLU A O 1
ATOM 872 N N . ARG A 1 118 ? 29.938 -1.096 -2.857 1.00 85.44 118 ARG A N 1
ATOM 873 C CA . ARG A 1 118 ? 29.782 -1.046 -4.318 1.00 85.44 118 ARG A CA 1
ATOM 874 C C . ARG A 1 118 ? 28.936 0.139 -4.770 1.00 85.44 118 ARG A C 1
ATOM 876 O O . ARG A 1 118 ? 29.257 0.769 -5.776 1.00 85.44 118 ARG A O 1
ATOM 883 N N . ALA A 1 119 ? 27.882 0.479 -4.031 1.00 84.00 119 ALA A N 1
ATOM 884 C CA . ALA A 1 119 ? 27.069 1.653 -4.319 1.00 84.00 119 ALA A CA 1
ATOM 885 C C . ALA A 1 119 ? 27.890 2.944 -4.202 1.00 84.00 119 ALA A C 1
ATOM 887 O O . ALA A 1 119 ? 27.730 3.835 -5.037 1.00 84.00 119 ALA A O 1
ATOM 888 N N . ARG A 1 120 ? 28.798 3.050 -3.220 1.00 85.00 120 ARG A N 1
ATOM 889 C CA . ARG A 1 120 ? 29.707 4.203 -3.094 1.00 85.00 120 ARG A CA 1
ATOM 890 C C . ARG A 1 120 ? 30.665 4.311 -4.273 1.00 85.00 120 ARG A C 1
ATOM 892 O O . ARG A 1 120 ? 30.799 5.409 -4.805 1.00 85.00 120 ARG A O 1
ATOM 899 N N . ASP A 1 121 ? 31.267 3.208 -4.705 1.00 87.19 121 ASP A N 1
ATOM 900 C CA . ASP A 1 121 ? 32.172 3.201 -5.862 1.00 87.19 121 ASP A CA 1
ATOM 901 C C . ASP A 1 121 ? 31.454 3.665 -7.134 1.00 87.19 121 ASP A C 1
ATOM 903 O O . ASP A 1 121 ? 31.943 4.525 -7.866 1.00 87.19 121 ASP A O 1
ATOM 907 N N . VAL A 1 122 ? 30.244 3.149 -7.376 1.00 86.12 122 VAL A N 1
ATOM 908 C CA . VAL A 1 122 ? 29.442 3.520 -8.550 1.00 86.12 122 VAL A CA 1
ATOM 909 C C . VAL A 1 122 ? 28.985 4.981 -8.476 1.00 86.12 122 VAL A C 1
ATOM 911 O O . VAL A 1 122 ? 28.977 5.663 -9.499 1.00 86.12 122 VAL A O 1
ATOM 914 N N . ARG A 1 123 ? 28.677 5.506 -7.280 1.00 86.56 123 ARG A N 1
ATOM 915 C CA . ARG A 1 123 ? 28.352 6.933 -7.077 1.00 86.56 123 ARG A CA 1
ATOM 916 C C . ARG A 1 123 ? 29.518 7.870 -7.409 1.00 86.56 123 ARG A C 1
ATOM 918 O O . ARG A 1 123 ? 29.271 9.039 -7.683 1.00 86.56 123 ARG A O 1
ATOM 925 N N . GLN A 1 124 ? 30.766 7.399 -7.377 1.00 87.75 124 GLN A N 1
ATOM 926 C CA . GLN A 1 124 ? 31.939 8.219 -7.714 1.00 87.75 124 GLN A CA 1
ATOM 927 C C . GLN A 1 124 ? 32.187 8.332 -9.224 1.00 87.75 124 GLN A C 1
ATOM 929 O O . GLN A 1 124 ? 32.991 9.162 -9.651 1.00 87.75 124 GLN A O 1
ATOM 934 N N . VAL A 1 125 ? 31.512 7.525 -10.048 1.00 88.50 125 VAL A N 1
ATOM 935 C CA . VAL A 1 125 ? 31.642 7.592 -11.506 1.00 88.50 125 VAL A CA 1
ATOM 936 C C . VAL A 1 125 ? 30.968 8.876 -12.016 1.00 88.50 125 VAL A C 1
ATOM 938 O O . VAL A 1 125 ? 29.761 9.021 -11.844 1.00 88.50 125 VAL A O 1
ATOM 941 N N . PRO A 1 126 ? 31.678 9.789 -12.715 1.00 84.56 126 PRO A N 1
ATOM 942 C CA . PRO A 1 126 ? 31.119 11.088 -13.121 1.00 84.56 126 PRO A CA 1
ATOM 943 C C . PRO A 1 126 ? 29.884 11.018 -14.033 1.00 84.56 126 PRO A C 1
ATOM 945 O O . PRO A 1 126 ? 29.119 11.973 -14.110 1.00 84.56 126 PRO A O 1
ATOM 948 N N . ALA A 1 127 ? 29.696 9.901 -14.741 1.00 83.44 127 ALA A N 1
ATOM 949 C CA . ALA A 1 127 ? 28.541 9.664 -15.607 1.00 83.44 127 ALA A CA 1
ATOM 950 C C . ALA A 1 127 ? 27.288 9.185 -14.846 1.00 83.44 127 ALA A C 1
ATOM 952 O O . ALA A 1 127 ? 26.211 9.101 -15.433 1.00 83.44 127 ALA A O 1
ATOM 953 N N . VAL A 1 128 ? 27.411 8.843 -13.560 1.00 84.06 128 VAL A N 1
ATOM 954 C CA . VAL A 1 128 ? 26.312 8.333 -12.738 1.00 84.06 128 VAL A CA 1
ATOM 955 C C . VAL A 1 128 ? 25.695 9.487 -11.956 1.00 84.06 128 VAL A C 1
ATOM 957 O O . VAL A 1 128 ? 26.294 10.021 -11.030 1.00 84.06 128 VAL A O 1
ATOM 960 N N . ALA A 1 129 ? 24.462 9.853 -12.308 1.00 84.44 129 ALA A N 1
ATOM 961 C CA . ALA A 1 129 ? 23.723 10.907 -11.610 1.00 84.44 129 ALA A CA 1
ATOM 962 C C . ALA A 1 129 ? 23.281 10.496 -10.191 1.00 84.44 129 ALA A C 1
ATOM 964 O O . ALA A 1 129 ? 23.078 11.350 -9.331 1.00 84.44 129 ALA A O 1
ATOM 965 N N . GLY A 1 130 ? 23.124 9.194 -9.935 1.00 83.94 130 GLY A N 1
ATOM 966 C CA . GLY A 1 130 ? 22.744 8.667 -8.629 1.00 83.94 130 GLY A CA 1
ATOM 967 C C . GLY A 1 130 ? 22.682 7.144 -8.606 1.00 83.94 130 GLY A C 1
ATOM 968 O O . GLY A 1 130 ? 22.579 6.493 -9.644 1.00 83.94 130 GLY A O 1
ATOM 969 N N . VAL A 1 131 ? 22.736 6.577 -7.401 1.00 85.75 131 VAL A N 1
ATOM 970 C CA . VAL A 1 131 ? 22.595 5.134 -7.164 1.00 85.75 131 VAL A CA 1
ATOM 971 C C . VAL A 1 131 ? 21.535 4.929 -6.098 1.00 85.75 131 VAL A C 1
ATOM 973 O O . VAL A 1 131 ? 21.701 5.397 -4.970 1.00 85.75 131 VAL A O 1
ATOM 976 N N . LEU A 1 132 ? 20.468 4.226 -6.469 1.00 84.62 132 LEU A N 1
ATOM 977 C CA . LEU A 1 132 ? 19.381 3.854 -5.575 1.00 84.62 132 LEU A CA 1
ATOM 978 C C . LEU A 1 132 ? 19.576 2.411 -5.112 1.00 84.62 132 LEU A C 1
ATOM 980 O O . LEU A 1 132 ? 19.562 1.491 -5.930 1.00 84.62 132 LEU A O 1
ATOM 984 N N . GLU A 1 133 ? 19.729 2.214 -3.808 1.00 86.50 133 GLU A N 1
ATOM 985 C CA . GLU A 1 133 ? 19.768 0.882 -3.220 1.00 86.50 133 GLU A CA 1
ATOM 986 C C . GLU A 1 133 ? 18.349 0.446 -2.848 1.00 86.50 133 GLU A C 1
ATOM 988 O O . GLU A 1 133 ? 17.675 1.072 -2.033 1.00 86.50 133 GLU A O 1
ATOM 993 N N . ILE A 1 134 ? 17.873 -0.644 -3.453 1.00 82.69 134 ILE A N 1
ATOM 994 C CA . ILE A 1 134 ? 16.506 -1.133 -3.218 1.00 82.69 134 ILE A CA 1
ATOM 995 C C . ILE A 1 134 ? 16.303 -1.529 -1.746 1.00 82.69 134 ILE A C 1
ATOM 997 O O . ILE A 1 134 ? 15.191 -1.403 -1.238 1.00 82.69 134 ILE A O 1
ATOM 1001 N N . GLN A 1 135 ? 17.351 -1.996 -1.059 1.00 83.19 135 GLN A N 1
ATOM 1002 C CA . GLN A 1 135 ? 17.268 -2.351 0.357 1.00 83.19 135 GLN A CA 1
ATOM 1003 C C . GLN A 1 135 ? 17.113 -1.110 1.245 1.00 83.19 135 GLN A C 1
ATOM 1005 O O . GLN A 1 135 ? 16.180 -1.067 2.037 1.00 83.19 135 GLN A O 1
ATOM 1010 N N . GLU A 1 136 ? 17.906 -0.059 1.022 1.00 85.25 136 GLU A N 1
ATOM 1011 C CA . GLU A 1 136 ? 17.774 1.229 1.724 1.00 85.25 136 GLU A CA 1
ATOM 1012 C C . GLU A 1 136 ? 16.361 1.824 1.571 1.00 85.25 136 GLU A C 1
ATOM 1014 O O . GLU A 1 136 ? 15.758 2.292 2.539 1.00 85.25 136 GLU A O 1
ATOM 1019 N N . VAL A 1 137 ? 15.789 1.743 0.362 1.00 86.12 137 VAL A N 1
ATOM 1020 C CA . VAL A 1 137 ? 14.408 2.179 0.097 1.00 86.12 137 VAL A CA 1
ATOM 1021 C C . VAL A 1 137 ? 13.397 1.336 0.875 1.00 86.12 137 VAL A C 1
ATOM 1023 O O . VAL A 1 137 ? 12.460 1.889 1.449 1.00 86.12 137 VAL A O 1
ATOM 1026 N N . LYS A 1 138 ? 13.568 0.008 0.912 1.00 85.94 138 LYS A N 1
ATOM 1027 C CA . LYS A 1 138 ? 12.694 -0.888 1.686 1.00 85.94 138 LYS A CA 1
ATOM 1028 C C . LYS A 1 138 ? 12.772 -0.604 3.180 1.00 85.94 138 LYS A C 1
ATOM 1030 O O . LYS A 1 138 ? 11.727 -0.554 3.823 1.00 85.94 138 LYS A O 1
ATOM 1035 N N . ASP A 1 139 ? 13.973 -0.408 3.708 1.00 89.81 139 ASP A N 1
ATOM 1036 C CA . ASP A 1 139 ? 14.198 -0.158 5.129 1.00 89.81 139 ASP A CA 1
ATOM 1037 C C . ASP A 1 139 ? 13.580 1.183 5.533 1.00 89.81 139 ASP A C 1
ATOM 1039 O O . ASP A 1 139 ? 12.801 1.239 6.483 1.00 89.81 139 ASP A O 1
ATOM 1043 N N . SER A 1 140 ? 13.804 2.232 4.735 1.00 89.19 140 SER A N 1
ATOM 1044 C CA . SER A 1 140 ? 13.179 3.546 4.935 1.00 89.19 140 SER A CA 1
ATOM 1045 C C . SER A 1 140 ? 11.649 3.469 4.878 1.00 89.19 140 SER A C 1
ATOM 1047 O O . SER A 1 140 ? 10.951 4.057 5.702 1.00 89.19 140 SER A O 1
ATOM 1049 N N . PHE A 1 141 ? 11.095 2.714 3.924 1.00 89.06 141 PHE A N 1
ATOM 1050 C CA . PHE A 1 141 ? 9.647 2.530 3.824 1.00 89.06 141 PHE A CA 1
ATOM 1051 C C . PHE A 1 141 ? 9.088 1.745 5.018 1.00 89.06 141 PHE A C 1
ATOM 1053 O O . PHE A 1 141 ? 8.052 2.110 5.572 1.00 89.06 141 PHE A O 1
ATOM 1060 N N . SER A 1 142 ? 9.795 0.701 5.459 1.00 91.88 142 SER A N 1
ATOM 1061 C CA . SER A 1 142 ? 9.456 -0.069 6.657 1.00 91.88 142 SER A CA 1
ATOM 1062 C C . SER A 1 142 ? 9.497 0.794 7.919 1.00 91.88 142 SER A C 1
ATOM 1064 O O . SER A 1 142 ? 8.643 0.644 8.790 1.00 91.88 142 SER A O 1
ATOM 1066 N N . GLU A 1 143 ? 10.455 1.713 8.027 1.00 94.06 143 GLU A N 1
ATOM 1067 C CA . GLU A 1 143 ? 10.554 2.649 9.146 1.00 94.06 143 GLU A CA 1
ATOM 1068 C C . GLU A 1 143 ? 9.371 3.624 9.170 1.00 94.06 143 GLU A C 1
ATOM 1070 O O . GLU A 1 143 ? 8.727 3.782 10.209 1.00 94.06 143 GLU A O 1
ATOM 1075 N N . ILE A 1 144 ? 9.012 4.204 8.020 1.00 93.12 144 ILE A N 1
ATOM 1076 C CA . ILE A 1 144 ? 7.837 5.081 7.893 1.00 93.12 144 ILE A CA 1
ATOM 1077 C C . ILE A 1 144 ? 6.557 4.333 8.290 1.00 93.12 144 ILE A C 1
ATOM 1079 O O . ILE A 1 144 ? 5.745 4.859 9.056 1.00 93.12 144 ILE A O 1
ATOM 1083 N N . LEU A 1 145 ? 6.378 3.099 7.807 1.00 93.38 145 LEU A N 1
ATOM 1084 C CA . LEU A 1 145 ? 5.224 2.267 8.160 1.00 93.38 145 LEU A CA 1
ATOM 1085 C C . LEU A 1 145 ? 5.202 1.913 9.649 1.00 93.38 145 LEU A C 1
ATOM 1087 O O . LEU A 1 145 ? 4.144 1.977 10.273 1.00 93.38 145 LEU A O 1
ATOM 1091 N N . SER A 1 146 ? 6.354 1.577 10.228 1.00 95.12 146 SER A N 1
ATOM 1092 C CA . SER A 1 146 ? 6.491 1.296 11.659 1.00 95.12 146 SER A CA 1
ATOM 1093 C C . SER A 1 146 ? 6.118 2.515 12.505 1.00 95.12 146 SER A C 1
ATOM 1095 O O . SER A 1 146 ? 5.342 2.403 13.456 1.00 95.12 146 SER A O 1
ATOM 1097 N N . LEU A 1 147 ? 6.584 3.705 12.117 1.00 95.06 147 LEU A N 1
ATOM 1098 C CA . LEU A 1 147 ? 6.252 4.958 12.791 1.00 95.06 147 LEU A CA 1
ATOM 1099 C C . LEU A 1 147 ? 4.752 5.270 12.700 1.00 95.06 147 LEU A C 1
ATOM 1101 O O . LEU A 1 147 ? 4.126 5.593 13.712 1.00 95.06 147 LEU A O 1
ATOM 1105 N N . ALA A 1 148 ? 4.159 5.129 11.511 1.00 93.62 148 ALA A N 1
ATOM 1106 C CA . ALA A 1 148 ? 2.723 5.305 11.311 1.00 93.62 148 ALA A CA 1
ATOM 1107 C C . ALA A 1 148 ? 1.913 4.306 12.153 1.00 93.62 148 ALA A C 1
ATOM 1109 O O . ALA A 1 148 ? 0.940 4.684 12.806 1.00 93.62 148 ALA A O 1
ATOM 1110 N N . MET A 1 149 ? 2.340 3.043 12.205 1.00 94.56 149 MET A N 1
ATOM 1111 C CA . MET A 1 149 ? 1.713 2.019 13.038 1.00 94.56 149 MET A CA 1
ATOM 1112 C C . MET A 1 149 ? 1.816 2.368 14.527 1.00 94.56 149 MET A C 1
ATOM 1114 O O . MET A 1 149 ? 0.821 2.273 15.244 1.00 94.56 149 MET A O 1
ATOM 1118 N N . GLY A 1 150 ? 2.975 2.844 14.989 1.00 95.44 150 GLY A N 1
ATOM 1119 C CA . GLY A 1 150 ? 3.162 3.327 16.358 1.00 95.44 150 GLY A CA 1
ATOM 1120 C C . GLY A 1 150 ? 2.235 4.497 16.707 1.00 95.44 150 GLY A C 1
ATOM 1121 O O . GLY A 1 150 ? 1.633 4.513 17.786 1.00 95.44 150 GLY A O 1
ATOM 1122 N N . PHE A 1 151 ? 2.051 5.439 15.778 1.00 96.38 151 PHE A N 1
ATOM 1123 C CA . PHE A 1 151 ? 1.086 6.530 15.920 1.00 96.38 151 PHE A CA 1
ATOM 1124 C C . PHE A 1 151 ? -0.350 6.004 16.045 1.00 96.38 151 PHE A C 1
ATOM 1126 O O . PHE A 1 151 ? -1.047 6.369 16.992 1.00 96.38 151 PHE A O 1
ATOM 1133 N N . PHE A 1 152 ? -0.781 5.103 15.155 1.00 94.94 152 PHE A N 1
ATOM 1134 C CA . PHE A 1 152 ? -2.124 4.519 15.212 1.00 94.94 152 PHE A CA 1
ATOM 1135 C C . PHE A 1 152 ? -2.363 3.726 16.495 1.00 94.94 152 PHE A C 1
ATOM 1137 O O . PHE A 1 152 ? -3.405 3.895 17.122 1.00 94.94 152 PHE A O 1
ATOM 1144 N N . ILE A 1 153 ? -1.402 2.911 16.937 1.00 96.00 153 ILE A N 1
ATOM 1145 C CA . ILE A 1 153 ? -1.503 2.173 18.204 1.00 96.00 153 ILE A CA 1
ATOM 1146 C C . ILE A 1 153 ? -1.680 3.149 19.370 1.00 96.00 153 ILE A C 1
ATOM 1148 O O . ILE A 1 153 ? -2.579 2.973 20.191 1.00 96.00 153 ILE A O 1
ATOM 1152 N N . THR A 1 154 ? -0.873 4.209 19.426 1.00 96.31 154 THR A N 1
ATOM 1153 C CA . THR A 1 154 ? -0.978 5.233 20.478 1.00 96.31 154 THR A CA 1
ATOM 1154 C C . THR A 1 154 ? -2.336 5.935 20.438 1.00 96.31 154 THR A C 1
ATOM 1156 O O . THR A 1 154 ? -2.988 6.102 21.470 1.00 96.31 154 THR A O 1
ATOM 1159 N N . PHE A 1 155 ? -2.803 6.295 19.244 1.00 96.75 155 PHE A N 1
ATOM 1160 C CA . PHE A 1 155 ? -4.113 6.900 19.036 1.00 96.75 155 PHE A CA 1
ATOM 1161 C C . PHE A 1 155 ? -5.257 5.979 19.490 1.00 96.75 155 PHE A C 1
ATOM 1163 O O . PHE A 1 155 ? -6.176 6.431 20.177 1.00 96.75 155 PHE A O 1
ATOM 1170 N N . PHE A 1 156 ? -5.188 4.681 19.180 1.00 95.00 156 PHE A N 1
ATOM 1171 C CA . PHE A 1 156 ? -6.165 3.696 19.642 1.00 95.00 156 PHE A CA 1
ATOM 1172 C C . PHE A 1 156 ? -6.128 3.506 21.157 1.00 95.00 156 PHE A C 1
ATOM 1174 O O . PHE A 1 156 ? -7.186 3.408 21.771 1.00 95.00 156 PHE A O 1
ATOM 1181 N N . MET A 1 157 ? -4.947 3.524 21.779 1.00 97.44 157 MET A N 1
ATOM 1182 C CA . MET A 1 157 ? -4.816 3.462 23.238 1.00 97.44 157 MET A CA 1
ATOM 1183 C C . MET A 1 157 ? -5.495 4.657 23.916 1.00 97.44 157 MET A C 1
ATOM 1185 O O . MET A 1 157 ? -6.280 4.474 24.845 1.00 97.44 157 MET A O 1
ATOM 1189 N N . ILE A 1 158 ? -5.258 5.876 23.423 1.00 97.50 158 ILE A N 1
ATOM 1190 C CA . ILE A 1 158 ? -5.921 7.086 23.936 1.00 97.50 158 ILE A CA 1
ATOM 1191 C C . ILE A 1 158 ? -7.436 6.992 23.720 1.00 97.50 158 ILE A C 1
ATOM 1193 O O . ILE A 1 158 ? -8.212 7.239 24.643 1.00 97.50 158 ILE A O 1
ATOM 1197 N N . SER A 1 159 ? -7.861 6.575 22.527 1.00 96.88 159 SER A N 1
ATOM 1198 C CA . SER A 1 159 ? -9.279 6.398 22.196 1.00 96.88 159 SER A CA 1
ATOM 1199 C C . SER A 1 159 ? -9.955 5.364 23.101 1.00 96.88 159 SER A C 1
ATOM 1201 O O . SER A 1 159 ? -11.082 5.583 23.542 1.00 96.88 159 SER A O 1
ATOM 1203 N N . ALA A 1 160 ? -9.267 4.272 23.444 1.00 96.06 160 ALA A N 1
ATOM 1204 C CA . ALA A 1 160 ? -9.763 3.258 24.368 1.00 96.06 160 ALA A CA 1
ATOM 1205 C C . ALA A 1 160 ? -9.935 3.817 25.788 1.00 96.06 160 ALA A C 1
ATOM 1207 O O . ALA A 1 160 ? -10.973 3.591 26.407 1.00 96.06 160 ALA A O 1
ATOM 1208 N N . VAL A 1 161 ? -8.971 4.603 26.285 1.00 97.25 161 VAL A N 1
ATOM 1209 C CA . VAL A 1 161 ? -9.076 5.269 27.596 1.00 97.25 161 VAL A CA 1
ATOM 1210 C C . VAL A 1 161 ? -10.259 6.236 27.626 1.00 97.25 161 VAL A C 1
ATOM 1212 O O . VAL A 1 161 ? -11.044 6.208 28.572 1.00 97.25 161 VAL A O 1
ATOM 1215 N N . ILE A 1 162 ? -10.431 7.050 26.581 1.00 97.50 162 ILE A N 1
ATOM 1216 C CA . ILE A 1 162 ? -11.565 7.979 26.470 1.00 97.50 162 ILE A CA 1
ATOM 1217 C C . ILE A 1 162 ? -12.886 7.206 26.428 1.00 97.50 162 ILE A C 1
ATOM 1219 O O . ILE A 1 162 ? -13.824 7.550 27.143 1.00 97.50 162 ILE A O 1
ATOM 1223 N N . THR A 1 163 ? -12.953 6.132 25.640 1.00 94.94 163 THR A N 1
ATOM 1224 C CA . THR A 1 163 ? -14.152 5.289 25.527 1.00 94.94 163 THR A CA 1
ATOM 1225 C C . THR A 1 163 ? -14.528 4.679 26.876 1.00 94.94 163 THR A C 1
ATOM 1227 O O . THR A 1 163 ? -15.690 4.740 27.274 1.00 94.94 163 THR A O 1
ATOM 1230 N N . LEU A 1 164 ? -13.550 4.150 27.619 1.00 93.88 164 LEU A N 1
ATOM 1231 C CA . LEU A 1 164 ? -13.762 3.618 28.966 1.00 93.88 164 LEU A CA 1
ATOM 1232 C C . LEU A 1 164 ? -14.214 4.701 29.949 1.00 93.88 164 LEU A C 1
ATOM 1234 O O . LEU A 1 164 ? -15.110 4.447 30.751 1.00 93.88 164 LEU A O 1
ATOM 1238 N N . ALA A 1 165 ? -13.637 5.903 29.878 1.00 96.12 165 ALA A N 1
ATOM 1239 C CA . ALA A 1 165 ? -14.032 7.019 30.731 1.00 96.12 165 ALA A CA 1
ATOM 1240 C C . ALA A 1 165 ? -15.494 7.422 30.485 1.00 96.12 165 ALA A C 1
ATOM 1242 O O . ALA A 1 165 ? -16.273 7.507 31.433 1.00 96.12 165 ALA A O 1
ATOM 1243 N N . VAL A 1 166 ? -15.888 7.592 29.218 1.00 95.06 166 VAL A N 1
ATOM 1244 C CA . VAL A 1 166 ? -17.262 7.955 28.833 1.00 95.06 166 VAL A CA 1
ATOM 1245 C C . VAL A 1 166 ? -18.255 6.856 29.219 1.00 95.06 166 VAL A C 1
ATOM 1247 O O . VAL A 1 166 ? -19.289 7.149 29.822 1.00 95.06 166 VAL A O 1
ATOM 1250 N N . ALA A 1 167 ? -17.937 5.589 28.933 1.00 91.00 167 ALA A N 1
ATOM 1251 C CA . ALA A 1 167 ? -18.784 4.459 29.311 1.00 91.00 167 ALA A CA 1
ATOM 1252 C C . ALA A 1 167 ? -18.938 4.353 30.837 1.00 91.00 167 ALA A C 1
ATOM 1254 O O . ALA A 1 167 ? -20.048 4.188 31.340 1.00 91.00 167 ALA A O 1
ATOM 1255 N N . GLY A 1 168 ? -17.842 4.515 31.584 1.00 90.62 168 GLY A N 1
ATOM 1256 C CA . GLY A 1 168 ? -17.858 4.525 33.045 1.00 90.62 168 GLY A CA 1
ATOM 1257 C C . GLY A 1 168 ? -18.720 5.652 33.613 1.00 90.62 168 GLY A C 1
ATOM 1258 O O . GLY A 1 168 ? -19.505 5.414 34.529 1.00 90.62 168 GLY A O 1
ATOM 1259 N N . SER A 1 169 ? -18.647 6.858 33.042 1.00 92.00 169 SER A N 1
ATOM 1260 C CA . SER A 1 169 ? -19.513 7.972 33.442 1.00 92.00 169 SER A CA 1
ATOM 1261 C C . SER A 1 169 ? -20.996 7.665 33.229 1.00 92.00 169 SER A C 1
ATOM 1263 O O . SER A 1 169 ? -21.799 7.950 34.114 1.00 92.00 169 SER A O 1
ATOM 1265 N N . ALA A 1 170 ? -21.365 7.038 32.109 1.00 87.69 170 ALA A N 1
ATOM 1266 C CA . ALA A 1 170 ? -22.750 6.635 31.861 1.00 87.69 170 ALA A CA 1
ATOM 1267 C C . ALA A 1 170 ? -23.247 5.603 32.891 1.00 87.69 170 ALA A C 1
ATOM 1269 O O . ALA A 1 170 ? -24.365 5.719 33.393 1.00 87.69 170 ALA A O 1
ATOM 1270 N N . VAL A 1 171 ? -22.398 4.637 33.264 1.00 87.88 171 VAL A N 1
ATOM 1271 C CA . VAL A 1 171 ? -22.709 3.653 34.316 1.00 87.88 171 VAL A CA 1
ATOM 1272 C C . VAL A 1 171 ? -22.926 4.337 35.665 1.00 87.88 171 VAL A C 1
ATOM 1274 O O . VAL A 1 171 ? -23.890 4.020 36.358 1.00 87.88 171 VAL A O 1
ATOM 1277 N N . ILE A 1 172 ? -22.060 5.289 36.029 1.00 88.38 172 ILE A N 1
ATOM 1278 C CA . ILE A 1 172 ? -22.180 6.041 37.286 1.00 88.38 172 ILE A CA 1
ATOM 1279 C C . ILE A 1 172 ? -23.498 6.821 37.324 1.00 88.38 172 ILE A C 1
ATOM 1281 O O . ILE A 1 172 ? -24.215 6.732 38.316 1.00 88.38 172 ILE A O 1
ATOM 1285 N N . ILE A 1 173 ? -23.846 7.539 36.251 1.00 88.75 173 ILE A N 1
ATOM 1286 C CA . ILE A 1 173 ? -25.104 8.301 36.171 1.00 88.75 173 ILE A CA 1
ATOM 1287 C C . ILE A 1 173 ? -26.311 7.367 36.337 1.00 88.75 173 ILE A C 1
ATOM 1289 O O . ILE A 1 173 ? -27.167 7.621 37.180 1.00 88.75 173 ILE A O 1
ATOM 1293 N N . SER A 1 174 ? -26.340 6.250 35.604 1.00 83.69 174 SER A N 1
ATOM 1294 C CA . SER A 1 174 ? -27.426 5.265 35.689 1.00 83.69 174 SER A CA 1
ATOM 1295 C C . SER A 1 174 ? -27.569 4.665 37.094 1.00 83.69 174 SER A C 1
ATOM 1297 O O . SER A 1 174 ? -28.684 4.477 37.582 1.00 83.69 174 SER A O 1
ATOM 1299 N N . ALA A 1 175 ? -26.451 4.412 37.782 1.00 81.44 175 ALA A N 1
ATOM 1300 C CA . ALA A 1 175 ? -26.468 3.947 39.165 1.00 81.44 175 ALA A CA 1
ATOM 1301 C C . ALA A 1 175 ? -27.039 5.008 40.122 1.00 81.44 175 ALA A C 1
ATOM 1303 O O . ALA A 1 175 ? -27.864 4.673 40.969 1.00 81.44 175 ALA A O 1
ATOM 1304 N N . MET A 1 176 ? -26.660 6.281 39.955 1.00 84.25 176 MET A N 1
ATOM 1305 C CA . MET A 1 176 ? -27.166 7.385 40.783 1.00 84.25 176 MET A CA 1
ATOM 1306 C C . MET A 1 176 ? -28.671 7.620 40.603 1.00 84.25 176 MET A C 1
ATOM 1308 O O . MET A 1 176 ? -29.364 7.905 41.577 1.00 84.25 176 MET A O 1
ATOM 1312 N N . GLU A 1 177 ? -29.195 7.491 39.382 1.00 79.75 177 GLU A N 1
ATOM 1313 C CA . GLU A 1 177 ? -30.640 7.577 39.127 1.00 79.75 177 GLU A CA 1
ATOM 1314 C C . GLU A 1 177 ? -31.397 6.451 39.843 1.00 79.75 177 GLU A C 1
ATOM 1316 O O . GLU A 1 177 ? -32.419 6.691 40.490 1.00 79.75 177 GLU A O 1
ATOM 1321 N N . ARG A 1 178 ? -30.853 5.228 39.807 1.00 76.62 178 ARG A N 1
ATOM 1322 C CA . ARG A 1 178 ? -31.423 4.069 40.503 1.00 76.62 178 ARG A CA 1
ATOM 1323 C C . ARG A 1 178 ? -31.339 4.197 42.021 1.00 76.62 178 ARG A C 1
ATOM 1325 O O . ARG A 1 178 ? -32.248 3.723 42.691 1.00 76.62 178 ARG A O 1
ATOM 1332 N N . ASP A 1 179 ? -30.293 4.809 42.584 1.00 72.56 179 ASP A N 1
ATOM 1333 C CA . ASP A 1 179 ? -30.133 4.982 44.043 1.00 72.56 179 ASP A CA 1
ATOM 1334 C C . ASP A 1 179 ? -31.335 5.707 44.681 1.00 72.56 179 ASP A C 1
ATOM 1336 O O . ASP A 1 179 ? -31.720 5.423 45.820 1.00 72.56 179 ASP A O 1
ATOM 1340 N N . VAL A 1 180 ? -31.992 6.585 43.920 1.00 67.69 180 VAL A N 1
ATOM 1341 C CA . VAL A 1 180 ? -33.241 7.244 44.328 1.00 67.69 180 VAL A CA 1
ATOM 1342 C C . VAL A 1 180 ? -34.409 6.247 44.395 1.00 67.69 180 VAL A C 1
ATOM 1344 O O . VAL A 1 180 ? -35.186 6.272 45.349 1.00 67.69 180 VAL A O 1
ATOM 1347 N N . GLU A 1 181 ? -34.507 5.327 43.434 1.00 70.69 181 GLU A N 1
ATOM 1348 C CA . GLU A 1 181 ? -35.496 4.234 43.417 1.00 70.69 181 GLU A CA 1
ATOM 1349 C C . GLU A 1 181 ? -35.207 3.186 44.517 1.00 70.69 181 GLU A C 1
ATOM 1351 O O . GLU A 1 181 ? -36.117 2.638 45.149 1.00 70.69 181 GLU A O 1
ATOM 1356 N N . PHE A 1 182 ? -33.927 2.941 44.810 1.00 70.50 182 PHE A N 1
ATOM 1357 C CA . PHE A 1 182 ? -33.455 2.044 45.867 1.00 70.50 182 PHE A CA 1
ATOM 1358 C C . PHE A 1 182 ? -33.879 2.484 47.265 1.00 70.50 182 PHE A C 1
ATOM 1360 O O . PHE A 1 182 ? -34.239 1.628 48.072 1.00 70.50 182 PHE A O 1
ATOM 1367 N N . ALA A 1 183 ? -33.864 3.788 47.564 1.00 67.81 183 ALA A N 1
ATOM 1368 C CA . ALA A 1 183 ? -34.290 4.302 48.868 1.00 67.81 183 ALA A CA 1
ATOM 1369 C C . ALA A 1 183 ? -35.742 3.906 49.192 1.00 67.81 183 ALA A C 1
ATOM 1371 O O . ALA A 1 183 ? -36.105 3.739 50.353 1.00 67.81 183 ALA A O 1
ATOM 1372 N N . THR A 1 184 ? -36.568 3.703 48.162 1.00 71.69 184 THR A N 1
ATOM 1373 C CA . THR A 1 184 ? -37.944 3.221 48.312 1.00 71.69 184 THR A CA 1
ATOM 1374 C C . THR A 1 184 ? -37.999 1.696 48.467 1.00 71.69 184 THR A C 1
ATOM 1376 O O . THR A 1 184 ? -38.724 1.191 49.322 1.00 71.69 184 THR A O 1
ATOM 1379 N N . LEU A 1 185 ? -37.202 0.946 47.701 1.00 68.81 185 LEU A N 1
ATOM 1380 C CA . LEU A 1 185 ? -37.157 -0.525 47.750 1.00 68.81 185 LEU A CA 1
ATOM 1381 C C . LEU A 1 185 ? -36.510 -1.093 49.026 1.00 68.81 185 LEU A C 1
ATOM 1383 O O . LEU A 1 185 ? -36.887 -2.179 49.468 1.00 68.81 185 LEU A O 1
ATOM 1387 N N . ASP A 1 186 ? -35.578 -0.367 49.645 1.00 70.25 186 ASP A N 1
ATOM 1388 C CA . ASP A 1 186 ? -34.937 -0.766 50.907 1.00 70.25 186 ASP A CA 1
ATOM 1389 C C . ASP A 1 186 ? -35.953 -0.796 52.062 1.00 70.25 186 ASP A C 1
ATOM 1391 O O . ASP A 1 186 ? -35.963 -1.722 52.872 1.00 70.25 186 ASP A O 1
ATOM 1395 N N . THR A 1 187 ? -36.921 0.134 52.064 1.00 73.12 187 THR A N 1
ATOM 1396 C CA . THR A 1 187 ? -38.041 0.116 53.028 1.00 73.12 187 THR A CA 1
ATOM 1397 C C . THR A 1 187 ? -38.966 -1.098 52.867 1.00 73.12 187 THR A C 1
ATOM 1399 O O . THR A 1 187 ? -39.688 -1.447 53.800 1.00 73.12 187 THR A O 1
ATOM 1402 N N . LEU A 1 188 ? -38.912 -1.777 51.714 1.00 72.62 188 LEU A N 1
ATOM 1403 C CA . LEU A 1 188 ? -39.636 -3.016 51.411 1.00 72.62 188 LEU A CA 1
ATOM 1404 C C . LEU A 1 188 ? -38.791 -4.284 51.664 1.00 72.62 188 LEU A C 1
ATOM 1406 O O . LEU A 1 188 ? -39.286 -5.392 51.463 1.00 72.62 188 LEU A O 1
ATOM 1410 N N . GLY A 1 189 ? -37.540 -4.146 52.126 1.00 73.81 189 GLY A N 1
ATOM 1411 C CA . GLY A 1 189 ? -36.681 -5.259 52.551 1.00 73.81 189 GLY A CA 1
ATOM 1412 C C . GLY A 1 189 ? -35.881 -5.952 51.440 1.00 73.81 189 GLY A C 1
ATOM 1413 O O . GLY A 1 189 ? -35.404 -7.072 51.638 1.00 73.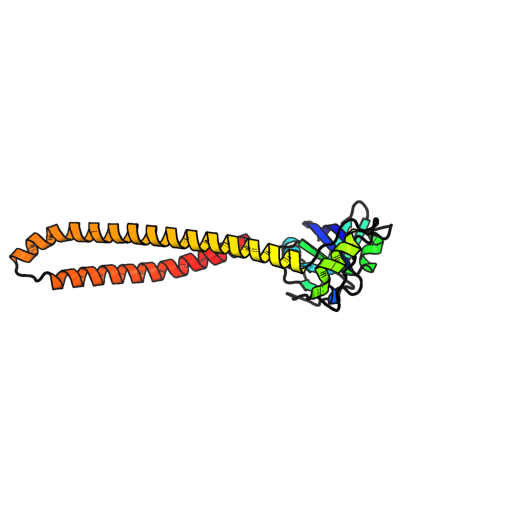81 189 GLY A O 1
ATOM 1414 N N . PHE A 1 190 ? -35.725 -5.331 50.267 1.00 71.62 190 PHE A N 1
ATOM 1415 C CA . PHE A 1 190 ? -34.933 -5.903 49.169 1.00 71.62 190 PHE A CA 1
ATOM 1416 C C . PHE A 1 190 ? -33.416 -5.839 49.423 1.00 71.62 190 PHE A C 1
ATOM 1418 O O . PHE A 1 190 ? -32.894 -4.867 49.957 1.00 71.62 190 PHE A O 1
ATOM 1425 N N . SER A 1 191 ? -32.670 -6.868 48.991 1.00 77.44 191 SER A N 1
ATOM 1426 C CA . SER A 1 191 ? -31.210 -6.922 49.171 1.00 77.44 191 SER A CA 1
ATOM 1427 C C . SER A 1 191 ? -30.444 -6.151 48.086 1.00 77.44 191 SER A C 1
ATOM 1429 O O . SER A 1 191 ? -30.735 -6.269 46.892 1.00 77.44 191 SER A O 1
ATOM 1431 N N . ARG A 1 192 ? -29.376 -5.444 48.487 1.00 74.19 192 ARG A N 1
ATOM 1432 C CA . ARG A 1 192 ? -28.465 -4.691 47.594 1.00 74.19 192 ARG A CA 1
ATOM 1433 C C . ARG A 1 192 ? -27.891 -5.518 46.434 1.00 74.19 192 ARG A C 1
ATOM 1435 O O . ARG A 1 192 ? -27.683 -5.004 45.339 1.00 74.19 192 ARG A O 1
ATOM 1442 N N . TRP A 1 193 ? -27.681 -6.815 46.652 1.00 77.81 193 TRP A N 1
ATOM 1443 C CA . TRP A 1 193 ? -27.167 -7.744 45.640 1.00 77.81 193 TRP A CA 1
ATOM 1444 C C . TRP A 1 193 ? -28.138 -7.996 44.485 1.00 77.81 193 TRP A C 1
ATOM 1446 O O . TRP A 1 193 ? -27.705 -8.175 43.347 1.00 77.81 193 TRP A O 1
ATOM 1456 N N . SER A 1 194 ? -29.443 -8.012 44.763 1.00 76.69 194 SER A N 1
ATOM 1457 C CA . SER A 1 194 ? -30.453 -8.317 43.744 1.00 76.69 194 SER A CA 1
ATOM 1458 C C . SER A 1 194 ? -30.488 -7.239 42.668 1.00 76.69 194 SER A C 1
ATOM 1460 O O . SER A 1 194 ? -30.598 -7.543 41.484 1.00 76.69 194 SER A O 1
ATOM 1462 N N . VAL A 1 195 ? -30.312 -5.983 43.065 1.00 75.81 195 VAL A N 1
ATOM 1463 C CA . VAL A 1 195 ? -30.377 -4.856 42.137 1.00 75.81 195 VAL A CA 1
ATOM 1464 C C . VAL A 1 195 ? -29.049 -4.636 41.409 1.00 75.81 195 VAL A C 1
ATOM 1466 O O . VAL A 1 195 ? -29.060 -4.410 40.202 1.00 75.81 195 VAL A O 1
ATOM 1469 N N . ALA A 1 196 ? -27.900 -4.824 42.073 1.00 79.69 196 ALA A N 1
ATOM 1470 C CA . ALA A 1 196 ? -26.603 -4.837 41.387 1.00 79.69 196 ALA A CA 1
ATOM 1471 C C . ALA A 1 196 ? -26.567 -5.885 40.254 1.00 79.69 196 ALA A C 1
ATOM 1473 O O . ALA A 1 196 ? -26.026 -5.636 39.174 1.00 79.69 196 ALA A O 1
ATOM 1474 N N . LYS A 1 197 ? -27.212 -7.043 40.466 1.00 84.38 197 LYS A N 1
ATOM 1475 C CA . LYS A 1 197 ? -27.366 -8.082 39.440 1.00 84.38 197 LYS A CA 1
ATOM 1476 C C . LYS A 1 197 ? -28.215 -7.612 38.257 1.00 84.38 197 LYS A C 1
ATOM 1478 O O . LYS A 1 197 ? -27.832 -7.866 37.120 1.00 84.38 197 LYS A O 1
ATOM 1483 N N . VAL A 1 198 ? -29.331 -6.925 38.506 1.00 84.62 198 VAL A N 1
ATOM 1484 C CA . VAL A 1 198 ? -30.188 -6.373 37.440 1.00 84.62 198 VAL A CA 1
ATOM 1485 C C . VAL A 1 198 ? -29.414 -5.365 36.589 1.00 84.62 198 VAL A C 1
ATOM 1487 O O . VAL A 1 198 ? -29.391 -5.508 35.371 1.00 84.62 198 VAL A O 1
ATOM 1490 N N . ILE A 1 199 ? -28.696 -4.431 37.219 1.00 82.00 199 ILE A N 1
ATOM 1491 C CA . ILE A 1 199 ? -27.880 -3.424 36.516 1.00 82.00 199 ILE A CA 1
ATOM 1492 C C . ILE A 1 199 ? -26.785 -4.093 35.679 1.00 82.00 199 ILE A C 1
ATOM 1494 O O . ILE A 1 199 ? -26.566 -3.736 34.525 1.00 82.00 199 ILE A O 1
ATOM 1498 N N . THR A 1 200 ? -26.118 -5.107 36.234 1.00 86.00 200 THR A N 1
ATOM 1499 C CA . THR A 1 200 ? -25.086 -5.852 35.499 1.00 86.00 200 THR A CA 1
ATOM 1500 C C . THR A 1 200 ? -25.661 -6.522 34.250 1.00 86.00 200 THR A C 1
ATOM 1502 O O . THR A 1 200 ? -25.029 -6.496 33.198 1.00 86.00 200 THR A O 1
ATOM 1505 N N . VAL A 1 201 ? -26.864 -7.100 34.342 1.00 91.06 201 VAL A N 1
ATOM 1506 C CA . VAL A 1 201 ? -27.542 -7.719 33.193 1.00 91.06 201 VAL A CA 1
ATOM 1507 C C . VAL A 1 201 ? -27.950 -6.669 32.161 1.00 91.06 201 VAL A C 1
ATOM 1509 O O . VAL A 1 201 ? -27.725 -6.884 30.976 1.00 91.06 201 VAL A O 1
ATOM 1512 N N . GLU A 1 202 ? -28.494 -5.531 32.586 1.00 87.94 202 GLU A N 1
ATOM 1513 C CA . GLU A 1 202 ? -28.871 -4.426 31.696 1.00 87.94 202 GLU A CA 1
ATOM 1514 C C . GLU A 1 202 ? -27.659 -3.899 30.913 1.00 87.94 202 GLU A C 1
ATOM 1516 O O . GLU A 1 202 ? -27.687 -3.833 29.682 1.00 87.94 202 GLU A O 1
ATOM 1521 N N . MET A 1 203 ? -26.549 -3.642 31.609 1.00 88.12 203 MET A N 1
ATOM 1522 C CA . MET A 1 203 ? -25.293 -3.212 30.990 1.00 88.12 203 MET A CA 1
ATOM 1523 C C . MET A 1 203 ? -24.704 -4.283 30.069 1.00 88.12 203 MET A C 1
ATOM 1525 O O . MET A 1 203 ? -24.210 -3.960 28.990 1.00 88.12 203 MET A O 1
ATOM 1529 N N . ALA A 1 204 ? -24.786 -5.562 30.445 1.00 91.00 204 ALA A N 1
ATOM 1530 C CA . ALA A 1 204 ? -24.341 -6.659 29.590 1.00 91.00 204 ALA A CA 1
ATOM 1531 C C . ALA A 1 204 ? -25.173 -6.750 28.301 1.00 91.00 204 ALA A C 1
ATOM 1533 O O . ALA A 1 204 ? -24.612 -6.922 27.221 1.00 91.00 204 ALA A O 1
ATOM 1534 N N . VAL A 1 205 ? -26.496 -6.584 28.389 1.00 94.62 205 VAL A N 1
ATOM 1535 C CA . VAL A 1 205 ? -27.387 -6.560 27.219 1.00 94.62 205 VAL A CA 1
ATOM 1536 C C . VAL A 1 205 ? -27.054 -5.373 26.314 1.00 94.62 205 VAL A C 1
ATOM 1538 O O . VAL A 1 205 ? -26.898 -5.558 25.106 1.00 94.62 205 VAL A O 1
ATOM 1541 N N . LEU A 1 206 ? -26.866 -4.177 26.878 1.00 91.12 206 LEU A N 1
ATOM 1542 C CA . LEU A 1 206 ? -26.460 -2.994 26.114 1.00 91.12 206 LEU A CA 1
ATOM 1543 C C . LEU A 1 206 ? -25.095 -3.179 25.440 1.00 91.12 206 LEU A C 1
ATOM 1545 O O . LEU A 1 206 ? -24.935 -2.803 24.278 1.00 91.12 206 LEU A O 1
ATOM 1549 N N . ALA A 1 207 ? -24.128 -3.798 26.119 1.00 91.31 207 ALA A N 1
ATOM 1550 C CA . ALA A 1 207 ? -22.813 -4.097 25.554 1.00 91.31 207 ALA A CA 1
ATOM 1551 C C . ALA A 1 207 ? -22.897 -5.092 24.385 1.00 91.31 207 ALA A C 1
ATOM 1553 O O . ALA A 1 207 ? -22.237 -4.900 23.360 1.00 91.31 207 ALA A O 1
ATOM 1554 N N . VAL A 1 208 ? -23.739 -6.125 24.502 1.00 96.06 208 VAL A N 1
ATOM 1555 C CA . VAL A 1 208 ? -23.981 -7.098 23.427 1.00 96.06 208 VAL A CA 1
ATOM 1556 C C . VAL A 1 208 ? -24.620 -6.422 22.217 1.00 96.06 208 VAL A C 1
ATOM 1558 O O . VAL A 1 208 ? -24.134 -6.600 21.103 1.00 96.06 208 VAL A O 1
ATOM 1561 N N . ILE A 1 209 ? -25.655 -5.602 22.421 1.00 96.31 209 ILE A N 1
ATOM 1562 C CA . ILE A 1 209 ? -26.325 -4.871 21.334 1.00 96.31 209 ILE A CA 1
ATOM 1563 C C . ILE A 1 209 ? -25.350 -3.897 20.660 1.00 96.31 209 ILE A C 1
ATOM 1565 O O . ILE A 1 209 ? -25.246 -3.872 19.434 1.00 96.31 209 ILE A O 1
ATOM 1569 N N . SER A 1 210 ? -24.585 -3.143 21.453 1.00 93.75 210 SER A N 1
ATOM 1570 C CA . SER A 1 210 ? -23.589 -2.196 20.942 1.00 93.75 210 SER A CA 1
ATOM 1571 C C . SER A 1 210 ? -22.516 -2.899 20.116 1.00 93.75 210 SER A C 1
ATOM 1573 O O . SER A 1 210 ? -22.149 -2.412 19.053 1.00 93.75 210 SER A O 1
ATOM 1575 N N . SER A 1 211 ? -22.049 -4.072 20.555 1.00 94.31 211 SER A N 1
ATOM 1576 C CA . SER A 1 211 ? -21.060 -4.870 19.817 1.00 94.31 211 SER A CA 1
ATOM 1577 C C . SER A 1 211 ? -21.644 -5.451 18.528 1.00 94.31 211 SER A C 1
ATOM 1579 O O . SER A 1 211 ? -21.001 -5.400 17.480 1.00 94.31 211 SER A O 1
ATOM 1581 N N . ALA A 1 212 ? -22.880 -5.956 18.588 1.00 96.94 212 ALA A N 1
ATOM 1582 C CA . ALA A 1 212 ? -23.585 -6.516 17.439 1.00 96.94 212 ALA A CA 1
ATOM 1583 C C . ALA A 1 212 ? -23.822 -5.481 16.330 1.00 96.94 212 ALA A C 1
ATOM 1585 O O . ALA A 1 212 ? -23.839 -5.847 15.160 1.00 96.94 212 ALA A O 1
ATOM 1586 N N . ILE A 1 213 ? -23.976 -4.202 16.681 1.00 96.81 213 ILE A N 1
ATOM 1587 C CA . ILE A 1 213 ? -24.146 -3.103 15.721 1.00 96.81 213 ILE A CA 1
ATOM 1588 C C . ILE A 1 213 ? -22.792 -2.491 15.328 1.00 96.81 213 ILE A C 1
ATOM 1590 O O . ILE A 1 213 ? -22.540 -2.229 14.152 1.00 96.81 213 ILE A O 1
ATOM 1594 N N . GLY A 1 214 ? -21.895 -2.289 16.293 1.00 95.56 214 GLY A N 1
ATOM 1595 C CA . GLY A 1 214 ? -20.623 -1.596 16.098 1.00 95.56 214 GLY A CA 1
ATOM 1596 C C . GLY A 1 214 ? -19.627 -2.369 15.234 1.00 95.56 214 GLY A C 1
ATOM 1597 O O . GLY A 1 214 ? -18.942 -1.768 14.403 1.00 95.56 214 GLY A O 1
ATOM 1598 N N . ILE A 1 215 ? -19.563 -3.700 15.369 1.00 95.88 215 ILE A N 1
ATOM 1599 C CA . ILE A 1 215 ? -18.635 -4.521 14.573 1.00 95.88 215 ILE A CA 1
ATOM 1600 C C . ILE A 1 215 ? -19.010 -4.479 13.079 1.00 95.88 215 ILE A C 1
ATOM 1602 O O . ILE A 1 215 ? -18.155 -4.101 12.278 1.00 95.88 215 ILE A O 1
ATOM 1606 N N . PRO A 1 216 ? -20.261 -4.763 12.660 1.00 96.94 216 PRO A N 1
ATOM 1607 C CA . PRO A 1 216 ? -20.643 -4.636 11.254 1.00 96.94 216 PRO A CA 1
ATOM 1608 C C . PRO A 1 216 ? -20.485 -3.214 10.719 1.00 96.94 216 PRO A C 1
ATOM 1610 O O . PRO A 1 216 ? -20.003 -3.032 9.606 1.00 96.94 216 PRO A O 1
ATOM 1613 N N . MET A 1 217 ? -20.853 -2.202 11.511 1.00 96.69 217 MET A N 1
ATOM 1614 C CA . MET A 1 217 ? -20.757 -0.808 11.082 1.00 96.69 217 MET A CA 1
ATOM 1615 C C . MET A 1 217 ? -19.305 -0.388 10.826 1.00 96.69 217 MET A C 1
ATOM 1617 O O . MET A 1 217 ? -19.017 0.218 9.797 1.00 96.69 217 MET A O 1
ATOM 1621 N N . SER A 1 218 ? -18.379 -0.754 11.717 1.00 94.00 218 SER A N 1
ATOM 1622 C CA . SER A 1 218 ? -16.948 -0.481 11.526 1.00 94.00 218 SER A CA 1
ATOM 1623 C C . SER A 1 218 ? -16.350 -1.265 10.354 1.00 94.00 218 SER A C 1
ATOM 1625 O O . SER A 1 218 ? -15.541 -0.712 9.613 1.00 94.00 218 SER A O 1
ATOM 1627 N N . TYR A 1 219 ? -16.793 -2.505 10.122 1.00 95.06 219 TYR A N 1
ATOM 1628 C CA . TYR A 1 219 ? -16.385 -3.296 8.959 1.00 95.06 219 TYR A CA 1
ATOM 1629 C C . TYR A 1 219 ? -16.836 -2.664 7.634 1.00 95.06 219 TYR A C 1
ATOM 1631 O O . TYR A 1 219 ? -16.021 -2.488 6.730 1.00 95.06 219 TYR A O 1
ATOM 1639 N N . VAL A 1 220 ? -18.109 -2.261 7.533 1.00 95.75 220 VAL A N 1
ATOM 1640 C CA . VAL A 1 220 ? -18.646 -1.577 6.344 1.00 95.75 220 VAL A CA 1
ATOM 1641 C C . VAL A 1 220 ? -17.914 -0.260 6.100 1.00 95.75 220 VAL A C 1
ATOM 1643 O O . VAL A 1 220 ? -17.538 0.029 4.970 1.00 95.75 220 VAL A O 1
ATOM 1646 N N . MET A 1 221 ? -17.647 0.513 7.154 1.00 94.00 221 MET A N 1
ATOM 1647 C CA . MET A 1 221 ? -16.873 1.751 7.042 1.00 94.00 221 MET A CA 1
ATOM 1648 C C . MET A 1 221 ? -15.450 1.489 6.524 1.00 94.00 221 MET A C 1
ATOM 1650 O O . MET A 1 221 ? -14.943 2.246 5.700 1.00 94.00 221 MET A O 1
ATOM 1654 N N . GLY A 1 222 ? -14.819 0.400 6.977 1.00 92.31 222 GLY A N 1
ATOM 1655 C CA . GLY A 1 222 ? -13.510 -0.035 6.496 1.00 92.31 222 GLY A CA 1
ATOM 1656 C C . GLY A 1 222 ? -13.516 -0.393 5.009 1.00 92.31 222 GLY A C 1
ATOM 1657 O O . GLY A 1 222 ? -12.625 0.039 4.285 1.00 92.31 222 GLY A O 1
ATOM 1658 N N . LEU A 1 223 ? -14.539 -1.115 4.541 1.00 91.12 223 LEU A N 1
ATOM 1659 C CA . LEU A 1 223 ? -14.704 -1.428 3.118 1.00 91.12 223 LEU A CA 1
ATOM 1660 C C . LEU A 1 223 ? -14.896 -0.166 2.272 1.00 91.12 223 LEU A C 1
ATOM 1662 O O . LEU A 1 223 ? -14.200 0.006 1.280 1.00 91.12 223 LEU A O 1
ATOM 1666 N N . LEU A 1 224 ? -15.768 0.749 2.702 1.00 91.12 224 LEU A N 1
ATOM 1667 C CA . LEU A 1 224 ? -16.005 2.008 1.988 1.00 91.12 224 LEU A CA 1
ATOM 1668 C C . LEU A 1 224 ? -14.745 2.874 1.894 1.00 91.12 224 LEU A C 1
ATOM 1670 O O . LEU A 1 224 ? -14.528 3.536 0.882 1.00 91.12 224 LEU A O 1
ATOM 1674 N N . LEU A 1 225 ? -13.906 2.871 2.934 1.00 89.56 225 LEU A N 1
ATOM 1675 C CA . LEU A 1 225 ? -12.611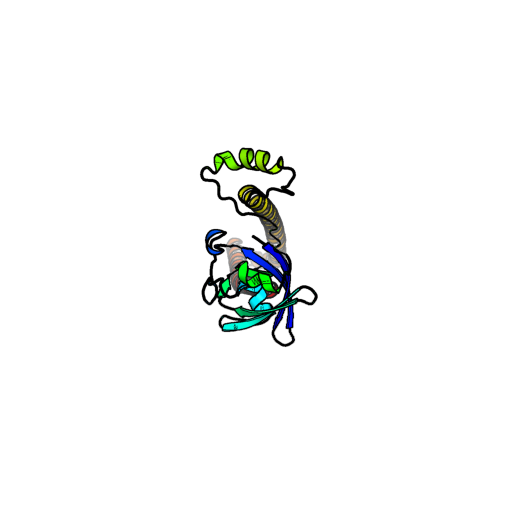 3.545 2.881 1.00 89.56 225 LEU A CA 1
ATOM 1676 C C . LEU A 1 225 ? -11.698 2.905 1.835 1.00 89.56 225 LEU A C 1
ATOM 1678 O O . LEU A 1 225 ? -11.101 3.636 1.053 1.00 89.56 225 LEU A O 1
ATOM 1682 N N . VAL A 1 226 ? -11.611 1.573 1.785 1.00 85.19 226 VAL A N 1
ATOM 1683 C CA . VAL A 1 226 ? -10.801 0.869 0.776 1.00 85.19 226 VAL A CA 1
ATOM 1684 C C . VAL A 1 226 ? -11.291 1.183 -0.638 1.00 85.19 226 VAL A C 1
ATOM 1686 O O . VAL A 1 226 ? -10.475 1.548 -1.480 1.00 85.19 226 VAL A O 1
ATOM 1689 N N . ASP A 1 227 ? -12.602 1.133 -0.871 1.00 77.38 227 ASP A N 1
ATOM 1690 C CA . ASP A 1 227 ? -13.197 1.457 -2.172 1.00 77.38 227 ASP A CA 1
ATOM 1691 C C . ASP A 1 227 ? -12.972 2.922 -2.566 1.00 77.38 227 ASP A C 1
ATOM 1693 O O . ASP A 1 227 ? -12.816 3.221 -3.742 1.00 77.38 227 ASP A O 1
ATOM 1697 N N . SER A 1 228 ? -12.907 3.852 -1.606 1.00 74.31 228 SER A N 1
ATOM 1698 C CA . SER A 1 228 ? -12.639 5.268 -1.905 1.00 74.31 228 SER A CA 1
ATOM 1699 C C . SER A 1 228 ? -11.216 5.547 -2.406 1.00 74.31 228 SER A C 1
ATOM 1701 O O . SER A 1 228 ? -10.975 6.602 -2.993 1.00 74.31 228 SER A O 1
ATOM 1703 N N . PHE A 1 229 ? -10.276 4.628 -2.159 1.00 61.78 229 PHE A N 1
ATOM 1704 C CA . PHE A 1 229 ? -8.903 4.703 -2.663 1.00 61.78 229 PHE A CA 1
ATOM 1705 C C . PHE A 1 229 ? -8.678 3.868 -3.936 1.00 61.78 229 PHE A C 1
ATOM 1707 O O . PHE A 1 229 ? -7.610 3.998 -4.543 1.00 61.78 229 PHE A O 1
ATOM 1714 N N . ALA A 1 230 ? -9.641 3.022 -4.320 1.00 53.28 230 ALA A N 1
ATOM 1715 C CA . ALA A 1 230 ? -9.631 2.243 -5.559 1.00 53.28 230 ALA A CA 1
ATOM 1716 C C . ALA A 1 230 ? -10.133 3.082 -6.742 1.00 53.28 230 ALA A C 1
ATOM 1718 O O . ALA A 1 230 ? -9.571 2.902 -7.845 1.00 53.28 230 ALA A O 1
#

Secondary structure (DSSP, 8-state):
-EEEEEEEEETTEEEEEEEEE-TTHHHHSPPPEEEE---TTSEEEEHHHHHHTT--TT-EEEEEETTEEEEEEEEEEE--SS--EEEE-HHHHGGG-SS----------SSGGGHHHHHHHHHTSTT-S----HHHHHHHHHHHHHHHHHHHHHHHHHHHHHHHHHHHHHHHHHHHHHHHHHHHHHTTT--HHHHHHHHHHHHHHHHHHHHHHHHHHHHHHHHHHHHHH-

Foldseek 3Di:
DDKDWWWKDDDPDIDIAIEDAADPLCVLDPFDFPDADPAQQFKEWEPVLCVRNVHAAQDWMWIDDPPFIDITGHRTYTHDQPHGYIYHHQVSCCRVDVDRDDPDDDDDDPDPVCVVVVLVVQVPPPVDPHDDDPVVVVVVVVVVVVVVVVVVVVVVVVVVVVVCVVLVVVLVVVVVVCVVVVVVVVVVPDDPVVVVVVSVVVVVVVVVVCCVVVVVVVVVVVVVVSVVSD

Sequence (230 aa):
FTAMSVVVERGSTQVGAYVYGADEMERTKRFVMREGRADFTGVVLSSKLADDIGAGPGDDIRLVVGSNVVTIGVTGVAQEAIALIVYTNRDVLAPLFPVEQVNGAYVQLVDPDTAPERARDVRQVPAVAGVLEIQEVKDSFSEILSLAMGFFITFFMISAVITLAVAGSAVIISAMERDVEFATLDTLGFSRWSVAKVITVEMAVLAVISSAIGIPMSYVMGLLLVDSFA